Protein AF-A0A6L7MT28-F1 (afdb_monomer)

Radius of gyration: 22.74 Å; Cα contacts (8 Å, |Δi|>4): 250; chains: 1; bounding box: 74×42×62 Å

pLDDT: mean 79.33, std 17.46, range [33.94, 96.56]

Mean predicted aligned error: 15.69 Å

Secondary structure (DSSP, 8-state):
---TT------PPPPP-----S------S--EEEEEEEEE-SSEEEEEETTEEEEEE--HHHHTTS--TTSEEEEEEEEEE-SS-EEEEEESSHHHHHHHHHHHTSTT--HHHHHHHHHH--HHHHHHHHHTT-HHHHTTSTT--HHHHHHHHHHHTTT------SSS---HHHHHHHHHHHTT--HHHHHHHHHHH--TT--HHHHHHHHHHHHH--

Nearest PDB structures (foldseek):
  1hjp-assembly1_A  TM=7.006E-01  e=9.470E-16  Escherichia coli
  7pbu-assembly1_A  TM=9.801E-01  e=1.267E-12  Salmonella enterica subsp. enterica serovar Typhimurium
  1d8l-assembly1_A  TM=9.744E-01  e=2.234E-12  Escherichia coli
  1c7y-assembly1_A  TM=6.990E-01  e=6.886E-15  Escherichia coli
  1cuk-assembly1_A  TM=6.866E-01  e=5.187E-15  Escherichia coli

Solvent-accessible surface area (backbone atoms only — not comparable to full-atom values): 13066 Å² total; per-residue (Å²): 137,83,82,93,81,87,83,76,87,76,82,73,81,76,80,77,84,71,84,78,70,93,63,86,83,74,86,52,93,48,56,59,51,68,30,30,28,70,44,77,58,75,47,35,37,30,36,32,45,92,93,45,70,46,71,28,38,33,33,56,62,51,54,79,72,65,68,56,75,71,38,79,37,65,31,25,32,51,63,47,82,54,100,89,48,81,48,40,36,41,24,84,40,65,60,52,41,53,49,41,57,56,43,52,72,40,92,91,40,49,72,71,51,37,38,52,46,58,49,74,31,54,62,67,57,46,50,52,39,30,72,76,53,44,34,67,70,51,30,69,40,89,91,32,46,65,71,53,20,51,47,49,26,64,68,41,50,88,63,69,75,66,77,77,74,78,80,61,80,66,58,72,62,56,65,50,30,54,54,38,37,76,75,70,44,54,72,70,56,34,50,50,34,44,68,76,56,68,58,95,89,64,55,71,68,57,50,52,51,48,23,50,52,53,68,71,71,113

Foldseek 3Di:
DDDDDPDDPPPDDDDDPDDDPDDDDPPAPDFKDKAFWADADQQWTWGDDPPDIDIAGEQSQCSVVQDDGGDIGMWGWGWDDDPVDIHIYTDRDPLLVVQLVLQCVQPPDDSVQSSLCVNQDPSVRLLVCLQVLVLVSSCVRPPQDSVNSNSSSVSCPVVPPPPVPDDPPPPLLVVLLVVVVVVPDDSVLSSVLLVVQDDPPDDSVVSNVSSVCVVVVD

Structure (mmCIF, N/CA/C/O backbone):
data_AF-A0A6L7MT28-F1
#
_entry.id   AF-A0A6L7MT28-F1
#
loop_
_atom_site.group_PDB
_atom_site.id
_atom_site.type_symbol
_atom_site.label_atom_id
_atom_site.label_alt_id
_atom_site.label_comp_id
_atom_site.label_asym_id
_atom_site.label_entity_id
_atom_site.label_seq_id
_atom_site.pdbx_PDB_ins_code
_atom_site.Cartn_x
_atom_site.Cartn_y
_atom_site.Cartn_z
_atom_site.occupancy
_atom_site.B_iso_or_equiv
_atom_site.auth_seq_id
_atom_site.auth_comp_id
_atom_site.auth_asym_id
_atom_site.auth_atom_id
_atom_site.pdbx_PDB_model_num
ATOM 1 N N . MET A 1 1 ? 52.654 -22.624 -11.173 1.00 49.84 1 MET A N 1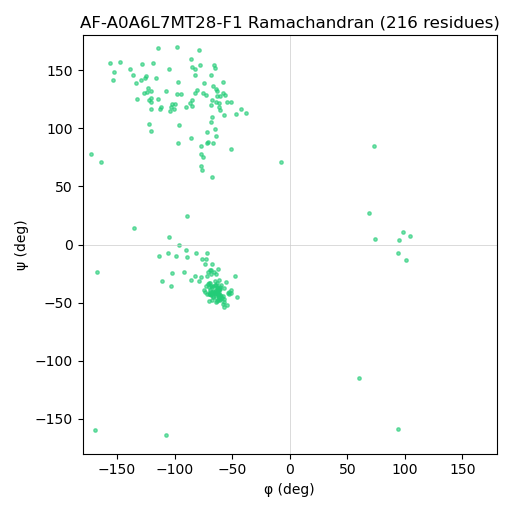
ATOM 2 C CA . MET A 1 1 ? 52.160 -21.230 -11.132 1.00 49.84 1 MET A CA 1
ATOM 3 C C . MET A 1 1 ? 50.646 -21.257 -11.307 1.00 49.84 1 MET A C 1
ATOM 5 O O . MET A 1 1 ? 50.212 -21.670 -12.375 1.00 49.84 1 MET A O 1
ATOM 9 N N . PRO A 1 2 ? 49.851 -20.946 -10.269 1.00 57.38 2 PRO A N 1
ATOM 10 C CA . PRO A 1 2 ? 48.393 -20.842 -10.367 1.00 57.38 2 PRO A CA 1
ATOM 11 C C . PRO A 1 2 ? 47.958 -19.433 -10.839 1.00 57.38 2 PRO A C 1
ATOM 13 O O . PRO A 1 2 ? 48.759 -18.500 -10.753 1.00 57.38 2 PRO A O 1
ATOM 16 N N . PRO A 1 3 ? 46.730 -19.264 -11.369 1.00 55.25 3 PRO A N 1
ATOM 17 C CA . PRO A 1 3 ? 46.272 -18.010 -11.974 1.00 55.25 3 PRO A CA 1
ATOM 18 C C . PRO A 1 3 ? 45.855 -16.931 -10.941 1.00 55.25 3 PRO A C 1
ATOM 20 O O . PRO A 1 3 ? 45.444 -17.270 -9.831 1.00 55.25 3 PRO A O 1
ATOM 23 N N . PRO A 1 4 ? 45.917 -15.629 -11.303 1.00 55.09 4 PRO A N 1
ATOM 24 C CA . PRO A 1 4 ? 46.015 -14.499 -10.363 1.00 55.09 4 PRO A CA 1
ATOM 25 C C . PRO A 1 4 ? 44.685 -13.902 -9.850 1.00 55.09 4 PRO A C 1
ATOM 27 O O . PRO A 1 4 ? 44.658 -12.742 -9.456 1.00 55.09 4 PRO A O 1
ATOM 30 N N . TRP A 1 5 ? 43.570 -14.638 -9.835 1.00 65.19 5 TRP A N 1
ATOM 31 C CA . TRP A 1 5 ? 42.254 -14.057 -9.490 1.00 65.19 5 TRP A CA 1
ATOM 32 C C . TRP A 1 5 ? 41.719 -14.404 -8.088 1.00 65.19 5 TRP A C 1
ATOM 34 O O . TRP A 1 5 ? 40.604 -14.022 -7.744 1.00 65.19 5 TRP A O 1
ATOM 44 N N . GLN A 1 6 ? 42.497 -15.081 -7.240 1.00 54.00 6 GLN A N 1
ATOM 45 C CA . GLN A 1 6 ? 42.107 -15.357 -5.852 1.00 54.00 6 GLN A CA 1
ATOM 46 C C . GLN A 1 6 ? 42.725 -14.338 -4.895 1.00 54.00 6 GLN A C 1
ATOM 48 O O . GLN A 1 6 ? 43.805 -14.587 -4.371 1.00 54.00 6 GLN A O 1
ATOM 53 N N . SER A 1 7 ? 42.060 -13.201 -4.669 1.00 51.91 7 SER A N 1
ATOM 54 C CA . SER A 1 7 ? 42.224 -12.362 -3.463 1.00 51.91 7 SER A CA 1
ATOM 55 C C . SER A 1 7 ? 41.186 -11.237 -3.448 1.00 51.91 7 SER A C 1
ATOM 57 O O . SER A 1 7 ? 41.492 -10.099 -3.782 1.00 51.91 7 SER A O 1
ATOM 59 N N . ALA A 1 8 ? 39.947 -11.558 -3.073 1.00 45.97 8 ALA A N 1
ATOM 60 C CA . ALA A 1 8 ? 38.976 -10.580 -2.579 1.00 45.97 8 ALA A CA 1
ATOM 61 C C . ALA A 1 8 ? 37.833 -11.324 -1.876 1.00 45.97 8 ALA A C 1
ATOM 63 O O . ALA A 1 8 ? 36.718 -11.427 -2.385 1.00 45.97 8 ALA A O 1
ATOM 64 N N . THR A 1 9 ? 38.110 -11.893 -0.705 1.00 44.03 9 THR A N 1
ATOM 65 C CA . THR A 1 9 ? 37.054 -12.357 0.198 1.00 44.03 9 THR A CA 1
ATOM 66 C C . THR A 1 9 ? 36.394 -11.112 0.792 1.00 44.03 9 THR A C 1
ATOM 68 O O . THR A 1 9 ? 36.820 -10.590 1.817 1.00 44.03 9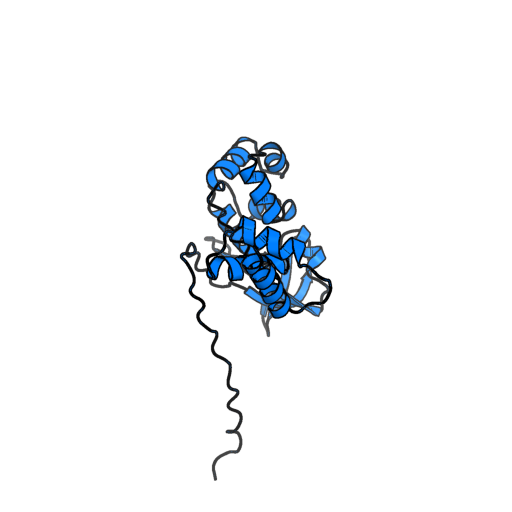 THR A O 1
ATOM 71 N N . SER A 1 10 ? 35.395 -10.569 0.093 1.00 45.91 10 SER A N 1
ATOM 72 C CA . SER A 1 10 ? 34.494 -9.568 0.658 1.00 45.91 10 SER A CA 1
ATOM 73 C C . SER A 1 10 ? 33.654 -10.265 1.726 1.00 45.91 10 SER A C 1
ATOM 75 O O . SER A 1 10 ? 32.791 -11.090 1.424 1.00 45.91 10 SER A O 1
ATOM 77 N N . THR A 1 11 ? 33.971 -9.993 2.989 1.00 45.78 11 THR A N 1
ATOM 78 C CA . THR A 1 11 ? 33.162 -10.385 4.143 1.00 45.78 11 THR A CA 1
ATOM 79 C C . THR A 1 11 ? 31.826 -9.655 4.052 1.00 45.78 11 THR A C 1
ATOM 81 O O . THR A 1 11 ? 31.697 -8.517 4.492 1.00 45.78 11 THR A O 1
ATOM 84 N N . ILE A 1 12 ? 30.831 -10.301 3.448 1.00 55.34 12 ILE A N 1
ATOM 85 C CA . ILE A 1 12 ? 29.439 -9.862 3.521 1.00 55.34 12 ILE A CA 1
ATOM 86 C C . ILE A 1 12 ? 28.990 -10.078 4.977 1.00 55.34 12 ILE A C 1
ATOM 88 O O . ILE A 1 12 ? 29.039 -11.221 5.449 1.00 55.34 12 ILE A O 1
ATOM 92 N N . PRO A 1 13 ? 28.575 -9.035 5.718 1.00 45.69 13 PRO A N 1
ATOM 93 C CA . PRO A 1 13 ? 28.031 -9.223 7.054 1.00 45.69 13 PRO A CA 1
ATOM 94 C C . PRO A 1 13 ? 26.744 -10.051 6.962 1.00 45.69 13 PRO A C 1
ATOM 96 O O . PRO A 1 13 ? 25.841 -9.751 6.180 1.00 45.69 13 PRO A O 1
ATOM 99 N N . ARG A 1 14 ? 26.675 -11.132 7.747 1.00 45.38 14 ARG A N 1
ATOM 100 C CA . ARG A 1 14 ? 25.457 -11.936 7.886 1.00 45.38 14 ARG A CA 1
ATOM 101 C C . ARG A 1 14 ? 24.358 -11.063 8.504 1.00 45.38 14 ARG A C 1
ATOM 103 O O . ARG A 1 14 ? 24.628 -10.446 9.534 1.00 45.38 14 ARG A O 1
ATOM 110 N N . PRO A 1 15 ? 23.135 -11.038 7.948 1.00 39.94 15 PRO A N 1
ATOM 111 C CA . PRO A 1 15 ? 22.020 -10.394 8.622 1.00 39.94 15 PRO A CA 1
ATOM 112 C C . PRO A 1 15 ? 21.782 -11.091 9.965 1.00 39.94 15 PRO A C 1
ATOM 114 O O . PRO A 1 15 ? 21.691 -12.320 10.041 1.00 39.94 15 PRO A O 1
ATOM 117 N N . THR A 1 16 ? 21.729 -10.298 11.031 1.00 43.56 16 THR A N 1
ATOM 118 C CA . THR A 1 16 ? 21.325 -10.745 12.359 1.00 43.56 16 THR A CA 1
ATOM 119 C C . THR A 1 16 ? 19.866 -11.179 12.275 1.00 43.56 16 THR A C 1
ATOM 121 O O . THR A 1 16 ? 18.989 -10.434 11.842 1.00 43.56 16 THR A O 1
ATOM 124 N N . THR A 1 17 ? 19.591 -12.430 12.635 1.00 40.53 17 THR A N 1
ATOM 125 C CA . THR A 1 17 ? 18.224 -12.939 12.735 1.00 40.53 17 THR A CA 1
ATOM 126 C C . THR A 1 17 ? 17.564 -12.286 13.943 1.00 40.53 17 THR A C 1
ATOM 128 O O . THR A 1 17 ? 17.644 -12.808 15.056 1.00 40.53 17 THR A O 1
ATOM 131 N N . SER A 1 18 ? 16.953 -11.121 13.726 1.00 40.84 18 SER A N 1
ATOM 132 C CA . SER A 1 18 ? 16.012 -10.546 14.679 1.00 40.84 18 SER A CA 1
ATOM 133 C C . SER A 1 18 ? 14.806 -11.475 14.789 1.00 40.84 18 SER A C 1
ATOM 135 O O . SER A 1 18 ? 14.298 -12.019 13.803 1.00 40.84 18 SER A O 1
ATOM 137 N N . LYS A 1 19 ? 14.417 -11.721 16.033 1.00 37.94 19 LYS A N 1
ATOM 138 C CA . LYS A 1 19 ? 13.396 -12.665 16.463 1.00 37.94 19 LYS A CA 1
ATOM 139 C C . LYS A 1 19 ? 12.048 -12.183 15.921 1.00 37.94 19 LYS A C 1
ATOM 141 O O . LYS A 1 19 ? 11.443 -11.269 16.468 1.00 37.94 19 LYS A O 1
ATOM 146 N N . CYS A 1 20 ? 11.595 -12.770 14.816 1.00 35.78 20 CYS A N 1
ATOM 147 C CA . CYS A 1 20 ? 10.303 -12.443 14.224 1.00 35.78 20 CYS A CA 1
ATOM 148 C C . CYS A 1 20 ? 9.198 -13.023 15.121 1.00 35.78 20 CYS A C 1
ATOM 150 O O . CYS A 1 20 ? 8.900 -14.217 15.070 1.00 35.78 20 CYS A O 1
ATOM 152 N N . GLY A 1 21 ? 8.652 -12.181 16.001 1.00 37.66 21 GLY A N 1
ATOM 153 C CA . GLY A 1 21 ? 7.427 -12.463 16.738 1.00 37.66 21 GLY A CA 1
ATOM 154 C C . GLY A 1 21 ? 6.289 -12.740 15.760 1.00 37.66 21 GLY A C 1
ATOM 155 O O . GLY A 1 21 ? 6.123 -12.015 14.787 1.00 37.66 21 GLY A O 1
ATOM 156 N N . ASN A 1 22 ? 5.594 -13.847 16.011 1.00 40.28 22 ASN A N 1
ATOM 157 C CA . ASN A 1 22 ? 4.370 -14.382 15.412 1.00 40.28 22 ASN A CA 1
ATOM 158 C C . ASN A 1 22 ? 3.619 -13.473 14.398 1.00 40.28 22 ASN A C 1
ATOM 160 O O . ASN A 1 22 ? 2.526 -12.991 14.679 1.00 40.28 22 ASN A O 1
ATOM 164 N N . ARG A 1 23 ? 4.174 -13.259 13.197 1.00 44.84 23 ARG A N 1
ATOM 165 C CA . ARG A 1 23 ? 3.497 -12.543 12.103 1.00 44.84 23 ARG A CA 1
ATOM 166 C C . ARG A 1 23 ? 2.808 -13.542 11.185 1.00 44.84 23 ARG A C 1
ATOM 168 O O . ARG A 1 23 ? 3.421 -14.508 10.735 1.00 44.84 23 ARG A O 1
ATOM 175 N N . SER A 1 24 ? 1.531 -13.279 10.916 1.00 41.22 24 SER A N 1
ATOM 176 C CA . SER A 1 24 ? 0.717 -13.941 9.896 1.00 41.22 24 SER A CA 1
ATOM 177 C C . SER A 1 24 ? 1.545 -14.222 8.635 1.00 41.22 24 SER A C 1
ATOM 179 O O . SER A 1 24 ? 2.007 -13.308 7.953 1.00 41.22 24 SER A O 1
ATOM 181 N N . MET A 1 25 ? 1.768 -15.507 8.370 1.00 43.91 25 MET A N 1
ATOM 182 C CA . MET A 1 25 ? 2.667 -16.031 7.349 1.00 43.91 25 MET A CA 1
ATOM 183 C C . MET A 1 25 ? 2.052 -15.879 5.951 1.00 43.91 25 MET A C 1
ATOM 185 O O . MET A 1 25 ? 1.602 -16.853 5.353 1.00 43.91 25 MET A O 1
ATOM 189 N N . VAL A 1 26 ? 2.044 -14.664 5.399 1.00 47.88 26 VAL A N 1
ATOM 190 C CA . VAL A 1 26 ? 1.896 -14.484 3.948 1.00 47.88 26 VAL A CA 1
ATOM 191 C C . VAL A 1 26 ? 3.296 -14.596 3.349 1.00 47.88 26 VAL A C 1
ATOM 193 O O . VAL A 1 26 ? 4.059 -13.631 3.309 1.00 47.88 26 VAL A O 1
ATOM 196 N N . SER A 1 27 ? 3.675 -15.812 2.948 1.00 54.16 27 SER A N 1
ATOM 197 C CA . SER A 1 27 ? 4.927 -16.073 2.229 1.00 54.16 27 SER A CA 1
ATOM 198 C C . SER A 1 27 ? 4.853 -15.413 0.850 1.00 54.16 27 SER A C 1
ATOM 200 O O . SER A 1 27 ? 4.400 -16.006 -0.126 1.00 54.16 27 SER A O 1
ATOM 202 N N . THR A 1 28 ? 5.240 -14.141 0.777 1.00 63.41 28 THR A N 1
ATOM 203 C CA . THR A 1 28 ? 5.288 -13.409 -0.490 1.00 63.41 28 THR A CA 1
ATOM 204 C C . THR A 1 28 ? 6.630 -13.690 -1.162 1.00 63.41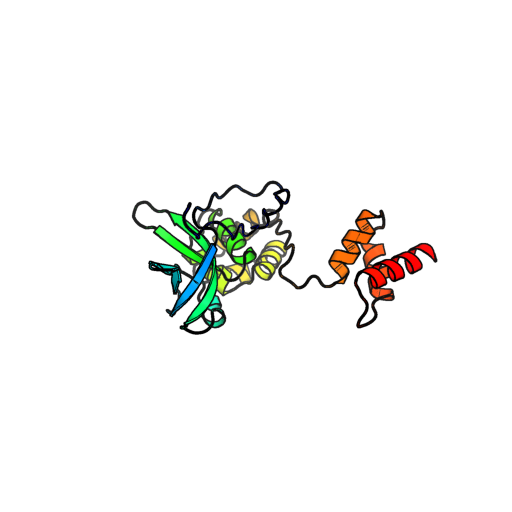 28 THR A C 1
ATOM 206 O O . THR A 1 28 ? 7.678 -13.375 -0.603 1.00 63.41 28 THR A O 1
ATOM 209 N N . LEU A 1 29 ? 6.603 -14.279 -2.364 1.00 83.38 29 LEU A N 1
ATOM 210 C CA . LEU A 1 29 ? 7.801 -14.645 -3.141 1.00 83.38 29 LEU A CA 1
ATOM 211 C C . LEU A 1 29 ? 8.689 -13.429 -3.474 1.00 83.38 29 LEU A C 1
ATOM 213 O O . LEU A 1 29 ? 9.911 -13.543 -3.514 1.00 83.38 29 LEU A O 1
ATOM 217 N N . ILE A 1 30 ? 8.073 -12.267 -3.712 1.00 90.25 30 ILE A N 1
ATOM 218 C CA . ILE A 1 30 ? 8.751 -11.004 -4.027 1.00 90.25 30 ILE A CA 1
ATOM 219 C C . ILE A 1 30 ? 8.359 -9.983 -2.959 1.00 90.25 30 ILE A C 1
ATOM 221 O O . ILE A 1 30 ? 7.284 -9.392 -3.038 1.00 90.25 30 ILE A O 1
ATOM 225 N N . SER A 1 31 ? 9.209 -9.798 -1.949 1.00 89.50 31 SER A N 1
ATOM 226 C CA . SER A 1 31 ? 8.937 -8.905 -0.811 1.00 89.50 31 SER A CA 1
ATOM 227 C C . SER A 1 31 ? 9.326 -7.448 -1.060 1.00 89.50 31 SER A C 1
ATOM 229 O O . SER A 1 31 ? 8.712 -6.538 -0.509 1.00 89.50 31 SER A O 1
ATOM 231 N N . SER A 1 32 ? 10.351 -7.207 -1.878 1.00 92.81 32 SER A N 1
ATOM 232 C CA . SER A 1 32 ? 10.754 -5.863 -2.285 1.00 92.81 32 SER A CA 1
ATOM 233 C C . SER A 1 32 ? 11.516 -5.890 -3.604 1.00 92.81 32 SER A C 1
ATOM 235 O O . SER A 1 32 ? 12.130 -6.898 -3.964 1.00 92.81 32 SER A O 1
ATOM 237 N N . ILE A 1 33 ? 11.494 -4.761 -4.306 1.00 94.12 33 ILE A N 1
ATOM 238 C CA . ILE A 1 33 ? 12.242 -4.530 -5.538 1.00 94.12 33 ILE A CA 1
ATOM 239 C C . ILE A 1 33 ? 13.068 -3.258 -5.376 1.00 94.12 33 ILE A C 1
ATOM 241 O O . ILE A 1 33 ? 12.537 -2.215 -5.005 1.00 94.12 33 ILE A O 1
ATOM 245 N N . SER A 1 34 ? 14.355 -3.347 -5.708 1.00 94.88 34 SER A N 1
ATOM 246 C CA . SER A 1 34 ? 15.272 -2.208 -5.793 1.00 94.88 34 SER A CA 1
ATOM 247 C C . SER A 1 34 ? 15.860 -2.148 -7.197 1.00 94.88 34 SER A C 1
ATOM 249 O O . SER A 1 34 ? 16.445 -3.128 -7.662 1.00 94.88 34 SER A O 1
ATOM 251 N N . GLY A 1 35 ? 15.719 -1.016 -7.876 1.00 94.38 35 GLY A N 1
ATOM 252 C CA . GLY A 1 35 ? 16.156 -0.865 -9.260 1.00 94.38 35 GLY A CA 1
ATOM 253 C C . GLY A 1 35 ? 16.126 0.580 -9.733 1.00 94.38 35 GLY A C 1
ATOM 254 O O . GLY A 1 35 ? 16.146 1.502 -8.926 1.00 94.38 35 GLY A O 1
ATOM 255 N N . THR A 1 36 ? 16.089 0.784 -11.046 1.00 95.75 36 THR A N 1
ATOM 256 C CA . THR A 1 36 ? 16.006 2.115 -11.663 1.00 95.75 36 THR A CA 1
ATOM 257 C C . THR A 1 36 ? 14.623 2.335 -12.254 1.00 95.75 36 THR A C 1
ATOM 259 O O . THR A 1 36 ? 14.133 1.491 -13.009 1.00 95.75 36 THR A O 1
ATOM 262 N N . LEU A 1 37 ? 14.012 3.482 -11.970 1.00 95.56 37 LEU A N 1
ATOM 263 C CA . LEU A 1 37 ? 12.719 3.849 -12.535 1.00 95.56 37 LEU A CA 1
ATOM 264 C C . LEU A 1 37 ? 12.843 4.092 -14.048 1.00 95.56 37 LEU A C 1
ATOM 266 O O . LEU A 1 37 ? 13.655 4.904 -14.489 1.00 95.56 37 LEU A O 1
ATOM 270 N N . ARG A 1 38 ? 12.056 3.385 -14.862 1.00 95.62 38 ARG A N 1
ATOM 271 C CA . ARG A 1 38 ? 12.066 3.487 -16.335 1.00 95.62 38 ARG A CA 1
ATOM 272 C C . ARG A 1 38 ? 10.817 4.127 -16.913 1.00 95.62 38 ARG A C 1
ATOM 274 O O . ARG A 1 38 ? 10.909 4.779 -17.948 1.00 95.62 38 ARG A O 1
ATOM 281 N N . GLY A 1 39 ? 9.679 3.951 -16.257 1.00 93.12 39 GLY A N 1
ATOM 282 C CA . GLY A 1 39 ? 8.401 4.477 -16.714 1.00 93.12 39 GLY A CA 1
ATOM 283 C C . GLY A 1 39 ? 7.466 4.726 -15.545 1.00 93.12 39 GLY A C 1
ATOM 284 O O . GLY A 1 39 ? 7.532 4.030 -14.533 1.00 93.12 39 GLY A O 1
ATOM 285 N N . VAL A 1 40 ? 6.612 5.731 -15.696 1.00 93.88 40 VAL A N 1
ATOM 286 C CA . VAL A 1 40 ? 5.602 6.115 -14.711 1.00 93.88 40 VAL A CA 1
ATOM 287 C C . VAL A 1 40 ? 4.280 6.291 -15.448 1.00 93.88 40 VAL A C 1
ATOM 289 O O . VAL A 1 40 ? 4.215 7.027 -16.434 1.00 93.88 40 VAL A O 1
ATOM 292 N N . GLY A 1 41 ? 3.255 5.580 -14.992 1.00 91.38 41 GLY A N 1
ATOM 293 C CA . GLY A 1 41 ? 1.868 5.719 -15.419 1.00 91.38 41 GLY A CA 1
ATOM 294 C C . GLY A 1 41 ? 1.006 6.384 -14.347 1.00 91.38 41 GLY A C 1
ATOM 295 O O . GLY A 1 41 ? 1.521 6.993 -13.416 1.00 91.38 41 GLY A O 1
ATOM 296 N N . ALA A 1 42 ? -0.317 6.265 -14.483 1.00 89.00 42 ALA A N 1
ATOM 297 C CA . ALA A 1 42 ? -1.266 6.821 -13.514 1.00 89.00 42 ALA A CA 1
ATOM 298 C C . ALA A 1 42 ? -1.336 6.003 -12.212 1.00 89.00 42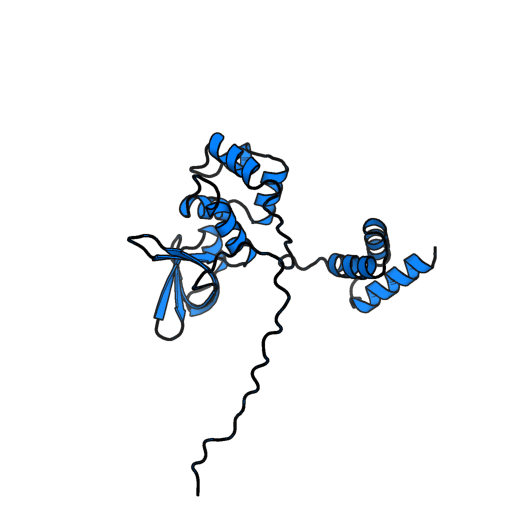 ALA A C 1
ATOM 300 O O . ALA A 1 42 ? -1.424 6.580 -11.136 1.00 89.00 42 ALA A O 1
ATOM 301 N N . ASP A 1 43 ? -1.272 4.677 -12.333 1.00 89.69 43 ASP A N 1
ATOM 302 C CA . ASP A 1 43 ? -1.443 3.685 -11.262 1.00 89.69 43 ASP A CA 1
ATOM 303 C C . ASP A 1 43 ? -0.366 2.580 -11.321 1.00 89.69 43 ASP A C 1
ATOM 305 O O . ASP A 1 43 ? -0.488 1.511 -10.714 1.00 89.69 43 ASP A O 1
ATOM 309 N N . TRP A 1 44 ? 0.703 2.803 -12.092 1.00 93.56 44 TRP A N 1
ATOM 310 C CA . TRP A 1 44 ? 1.792 1.845 -12.269 1.00 93.56 44 TRP A CA 1
ATOM 311 C C . TRP A 1 44 ? 3.144 2.518 -12.477 1.00 93.56 44 TRP A C 1
ATOM 313 O O . TRP A 1 44 ? 3.239 3.651 -12.949 1.00 93.56 44 TRP A O 1
ATOM 323 N N . VAL A 1 45 ? 4.205 1.773 -12.178 1.00 95.44 45 VAL A N 1
ATOM 324 C CA . VAL A 1 45 ? 5.594 2.145 -12.455 1.00 95.44 45 VAL A CA 1
ATOM 325 C C . VAL A 1 45 ? 6.364 0.961 -13.030 1.00 95.44 45 VAL A C 1
ATOM 327 O O . VAL A 1 45 ? 6.125 -0.190 -12.665 1.00 95.44 45 VAL A O 1
ATOM 330 N N . ASP A 1 46 ? 7.295 1.248 -13.934 1.00 96.50 46 ASP A N 1
ATOM 331 C CA . ASP A 1 46 ? 8.188 0.259 -14.532 1.00 96.50 46 ASP A CA 1
ATOM 332 C C . ASP A 1 46 ? 9.577 0.390 -13.888 1.00 96.50 46 ASP A C 1
ATOM 334 O O . ASP A 1 46 ? 10.249 1.414 -14.042 1.00 96.50 46 ASP A O 1
ATOM 338 N N . VAL A 1 47 ? 10.017 -0.645 -13.166 1.00 96.38 47 VAL A N 1
ATOM 339 C CA . VAL A 1 47 ? 11.303 -0.669 -12.448 1.00 96.38 47 VAL A CA 1
ATOM 340 C C . VAL A 1 47 ? 12.246 -1.672 -13.100 1.00 96.38 47 VAL A C 1
ATOM 342 O O . VAL A 1 47 ? 11.964 -2.870 -13.148 1.00 96.38 47 VAL A O 1
ATOM 345 N N . ALA A 1 48 ? 13.383 -1.185 -13.596 1.00 96.56 48 ALA A N 1
ATOM 346 C CA . ALA A 1 48 ? 14.429 -2.022 -14.168 1.00 96.56 48 ALA A CA 1
ATOM 347 C C . ALA A 1 48 ? 15.365 -2.555 -13.082 1.00 96.56 48 ALA A C 1
ATOM 349 O O . ALA A 1 48 ? 15.994 -1.785 -12.355 1.00 96.56 48 ALA A O 1
ATOM 350 N N . VAL A 1 49 ? 15.508 -3.876 -13.032 1.00 95.19 49 VAL A N 1
ATOM 351 C CA . VAL A 1 49 ? 16.437 -4.594 -12.159 1.00 95.19 49 VAL A CA 1
ATOM 352 C C . VAL A 1 49 ? 17.350 -5.431 -13.048 1.00 95.19 49 VAL A C 1
ATOM 354 O O . VAL A 1 49 ? 16.949 -6.455 -13.604 1.00 95.19 49 VAL A O 1
ATOM 357 N N . GLY A 1 50 ? 18.586 -4.966 -13.235 1.00 90.25 50 GLY A N 1
ATOM 358 C CA . GLY A 1 50 ? 19.514 -5.578 -14.185 1.00 90.25 50 GLY A CA 1
ATOM 359 C C . GLY A 1 50 ? 18.963 -5.541 -15.617 1.00 90.25 50 GLY A C 1
ATOM 360 O O . GLY A 1 50 ? 18.800 -4.464 -16.186 1.00 90.25 50 GLY A O 1
ATOM 361 N N . GLY A 1 51 ? 18.690 -6.716 -16.196 1.00 91.94 51 GLY A N 1
ATOM 362 C CA . GLY A 1 51 ? 18.175 -6.872 -17.564 1.00 91.94 51 GLY A CA 1
ATOM 363 C C . GLY A 1 51 ? 16.653 -7.030 -17.687 1.00 91.94 51 GLY A C 1
ATOM 364 O O . GLY A 1 51 ? 16.158 -7.182 -18.800 1.00 91.94 51 GLY A O 1
ATOM 365 N N . VAL A 1 52 ? 15.910 -7.020 -16.575 1.00 95.69 52 VAL A N 1
ATOM 366 C CA . VAL A 1 52 ? 14.450 -7.226 -16.553 1.00 95.69 52 VAL A CA 1
ATOM 367 C C . VAL A 1 52 ? 13.760 -5.964 -16.048 1.00 95.69 52 VAL A C 1
ATOM 369 O O . VAL A 1 52 ? 14.274 -5.285 -15.162 1.00 95.69 52 VAL A O 1
ATOM 372 N N . THR A 1 53 ? 12.593 -5.642 -16.605 1.00 96.00 53 THR A N 1
ATOM 373 C CA . THR A 1 53 ? 11.743 -4.544 -16.127 1.00 96.00 53 THR A CA 1
ATOM 374 C C . THR A 1 53 ? 10.442 -5.113 -15.586 1.00 96.00 53 THR A C 1
ATOM 376 O O . THR A 1 53 ? 9.749 -5.848 -16.287 1.00 96.00 53 THR A O 1
ATOM 379 N N . PHE A 1 54 ? 10.127 -4.778 -14.338 1.00 95.69 54 PHE A N 1
ATOM 380 C CA . PHE A 1 54 ? 8.888 -5.166 -13.678 1.00 95.69 54 PHE A CA 1
ATOM 381 C C . PHE A 1 54 ? 7.892 -4.022 -13.757 1.00 95.69 54 PHE A C 1
ATOM 383 O O . PHE A 1 54 ? 8.220 -2.902 -13.367 1.00 95.69 54 PHE A O 1
ATOM 390 N N . ARG A 1 55 ? 6.673 -4.322 -14.208 1.00 95.88 55 ARG A N 1
ATOM 391 C CA . ARG A 1 55 ? 5.537 -3.417 -14.056 1.00 95.88 55 ARG A CA 1
ATOM 392 C C . ARG A 1 55 ? 4.890 -3.655 -12.702 1.00 95.88 55 ARG A C 1
ATOM 394 O O . ARG A 1 55 ? 4.461 -4.771 -12.414 1.00 95.88 55 ARG A O 1
ATOM 401 N N . ILE A 1 56 ? 4.835 -2.609 -11.892 1.00 95.38 56 ILE A N 1
ATOM 402 C CA . ILE A 1 56 ? 4.350 -2.651 -10.516 1.00 95.38 56 ILE A CA 1
ATOM 403 C C . ILE A 1 56 ? 3.170 -1.694 -10.405 1.00 95.38 56 ILE A C 1
ATOM 405 O O . ILE A 1 56 ? 3.311 -0.512 -10.710 1.00 95.38 56 ILE A O 1
ATOM 409 N N . SER A 1 57 ? 2.014 -2.195 -9.979 1.00 94.44 57 SER A N 1
ATOM 410 C CA . SER A 1 57 ? 0.854 -1.361 -9.664 1.00 94.44 57 SER A CA 1
ATOM 411 C C . SER A 1 57 ? 1.070 -0.669 -8.324 1.00 94.44 57 SER A C 1
ATOM 413 O O . SER A 1 57 ? 1.408 -1.323 -7.340 1.00 94.44 57 SER A O 1
ATOM 415 N N . VAL A 1 58 ? 0.864 0.639 -8.264 1.00 91.81 58 VAL A N 1
ATOM 416 C CA . VAL A 1 58 ? 1.084 1.453 -7.060 1.00 91.81 58 VAL A CA 1
ATOM 417 C C . VAL A 1 58 ? -0.165 2.285 -6.764 1.00 91.81 58 VAL A C 1
ATOM 419 O O . VAL A 1 58 ? -0.933 2.556 -7.687 1.00 91.81 58 VAL A O 1
ATOM 422 N N . PRO A 1 59 ? -0.407 2.696 -5.507 1.00 87.31 59 PRO A N 1
ATOM 423 C CA . PRO A 1 59 ? -1.449 3.672 -5.216 1.00 87.31 59 PRO A CA 1
ATOM 424 C C . PRO A 1 59 ? -1.202 4.980 -5.981 1.00 87.31 59 PRO A C 1
ATOM 426 O O . PRO A 1 59 ? -0.066 5.455 -6.045 1.00 87.31 59 PRO A O 1
ATOM 429 N N . ASP A 1 60 ? -2.264 5.597 -6.500 1.00 82.38 60 ASP A N 1
ATOM 430 C CA . ASP A 1 60 ? -2.183 6.838 -7.289 1.00 82.38 60 ASP A CA 1
ATOM 431 C C . ASP A 1 60 ? -1.457 7.973 -6.536 1.00 82.38 60 ASP A C 1
ATOM 433 O O . ASP A 1 60 ? -0.765 8.800 -7.131 1.00 82.38 60 ASP A O 1
ATOM 437 N N . THR A 1 61 ? -1.569 8.013 -5.204 1.00 81.25 61 THR A N 1
ATOM 438 C CA . THR A 1 61 ? -0.869 8.993 -4.358 1.00 81.25 61 THR A CA 1
ATOM 439 C C . THR A 1 61 ? 0.636 8.768 -4.295 1.00 81.25 61 THR A C 1
ATOM 441 O O . THR A 1 61 ? 1.393 9.737 -4.219 1.00 81.25 61 THR A O 1
ATOM 444 N N . SER A 1 62 ? 1.082 7.513 -4.354 1.00 80.38 62 SER A N 1
ATOM 445 C CA . SER A 1 62 ? 2.496 7.147 -4.270 1.00 80.38 62 SER A CA 1
ATOM 446 C C . SER A 1 62 ? 3.258 7.536 -5.535 1.00 80.38 62 SER A C 1
ATOM 448 O O . SER A 1 62 ? 4.446 7.837 -5.447 1.00 80.38 62 SER A O 1
ATOM 450 N N . VAL A 1 63 ? 2.590 7.608 -6.695 1.00 80.31 63 VAL A N 1
ATOM 451 C CA . VAL A 1 63 ? 3.204 7.982 -7.985 1.00 80.31 63 VAL A CA 1
ATOM 452 C C . VAL A 1 63 ? 3.945 9.318 -7.908 1.00 80.31 63 VAL A C 1
ATOM 454 O O . VAL A 1 63 ? 5.068 9.431 -8.395 1.00 80.31 63 VAL A O 1
ATOM 457 N N . ASN A 1 64 ? 3.364 10.311 -7.231 1.00 76.19 64 ASN A N 1
ATOM 458 C CA . ASN A 1 64 ? 3.976 11.636 -7.087 1.00 76.19 64 ASN A CA 1
ATOM 459 C C . ASN A 1 64 ? 5.235 11.631 -6.203 1.00 76.19 64 ASN A C 1
ATOM 461 O O . ASN A 1 64 ? 6.071 12.525 -6.322 1.00 76.19 64 ASN A O 1
ATOM 465 N N . SER A 1 65 ? 5.376 10.631 -5.334 1.00 81.38 65 SER A N 1
ATOM 466 C CA . SER A 1 65 ? 6.464 10.515 -4.357 1.00 81.38 65 SER A CA 1
ATOM 467 C C . SER A 1 65 ? 7.590 9.578 -4.811 1.00 81.38 65 SER A C 1
ATOM 469 O O . SER A 1 65 ? 8.638 9.534 -4.175 1.00 81.38 65 SER A O 1
ATOM 471 N N . ILE A 1 66 ? 7.396 8.834 -5.905 1.00 81.25 66 ILE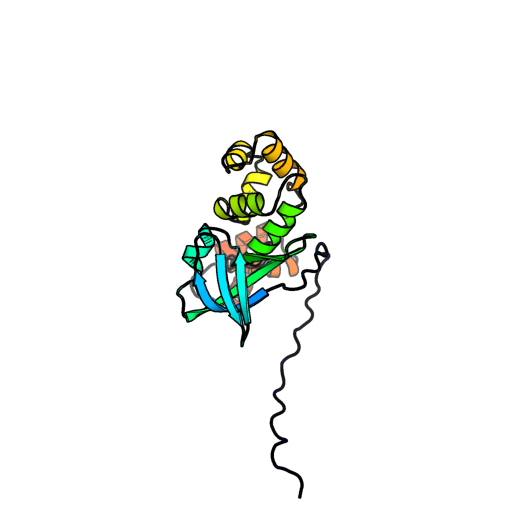 A N 1
ATOM 472 C CA . ILE A 1 66 ? 8.323 7.802 -6.401 1.00 81.25 66 ILE A CA 1
ATOM 473 C C . ILE A 1 66 ? 9.565 8.388 -7.118 1.00 81.25 66 ILE A C 1
ATOM 475 O O . ILE A 1 66 ? 10.555 7.685 -7.317 1.00 81.25 66 ILE A O 1
ATOM 479 N N . GLY A 1 67 ? 9.569 9.685 -7.443 1.00 83.12 67 GLY A N 1
ATOM 480 C CA . GLY A 1 67 ? 10.724 10.372 -8.037 1.00 83.12 67 GLY A CA 1
ATOM 481 C C . GLY A 1 67 ? 10.690 10.429 -9.567 1.00 83.12 67 GLY A C 1
ATOM 482 O O . GLY A 1 67 ? 9.622 10.357 -10.182 1.00 83.12 67 GLY A O 1
ATOM 483 N N . ARG A 1 68 ? 11.852 10.630 -10.204 1.00 88.44 68 ARG A N 1
ATOM 484 C CA . ARG A 1 68 ? 11.959 10.841 -11.663 1.00 88.44 68 ARG A CA 1
ATOM 485 C C . ARG A 1 68 ? 12.494 9.614 -12.395 1.00 88.44 68 ARG A C 1
ATOM 487 O O . ARG A 1 68 ? 13.295 8.840 -11.879 1.00 88.44 68 ARG A O 1
ATOM 494 N N . VAL A 1 69 ? 12.085 9.458 -13.654 1.00 92.62 69 VAL A N 1
ATOM 495 C CA . VAL A 1 69 ? 12.620 8.408 -14.534 1.00 92.62 69 VAL A CA 1
ATOM 496 C C . VAL A 1 69 ? 14.146 8.530 -14.624 1.00 92.62 69 VAL A C 1
ATOM 498 O O . VAL A 1 69 ? 14.674 9.600 -14.918 1.00 92.62 69 VAL A O 1
ATOM 501 N N . GLY A 1 70 ? 14.842 7.419 -14.392 1.00 91.69 70 GLY A N 1
ATOM 502 C CA . GLY A 1 70 ? 16.301 7.327 -14.332 1.00 91.69 70 GLY A CA 1
ATOM 503 C C . GLY A 1 70 ? 16.876 7.279 -12.914 1.00 91.69 70 GLY A C 1
ATOM 504 O O . GLY A 1 70 ? 18.042 6.920 -12.764 1.00 91.69 70 GLY A O 1
ATOM 505 N N . GLU A 1 71 ? 16.085 7.581 -11.883 1.00 92.00 71 GLU A N 1
ATOM 506 C CA . GLU A 1 71 ? 16.528 7.543 -10.485 1.00 92.00 71 GLU A CA 1
ATOM 507 C C . GLU A 1 71 ? 16.418 6.130 -9.880 1.00 92.00 71 GLU A C 1
ATOM 509 O O . GLU A 1 71 ? 15.607 5.309 -10.337 1.00 92.00 71 GLU A O 1
ATOM 514 N N . PRO A 1 72 ? 17.253 5.801 -8.873 1.00 91.38 72 PRO A N 1
ATOM 515 C CA . PRO A 1 72 ? 17.097 4.571 -8.114 1.00 91.38 72 PRO A CA 1
ATOM 516 C C . PRO A 1 72 ? 15.804 4.615 -7.293 1.00 91.38 72 PRO A C 1
ATOM 518 O O . PRO A 1 72 ? 15.508 5.606 -6.633 1.00 91.38 72 PRO A O 1
ATOM 521 N N . LEU A 1 73 ? 15.064 3.513 -7.299 1.00 92.38 73 LEU A N 1
ATOM 522 C CA . LEU A 1 73 ? 13.813 3.346 -6.576 1.00 92.38 73 LEU A CA 1
ATOM 523 C C . LEU A 1 73 ? 13.818 2.012 -5.838 1.00 92.38 73 LEU A C 1
ATOM 525 O O . LEU A 1 73 ? 14.219 0.982 -6.389 1.00 92.38 73 LEU A O 1
ATOM 529 N N . ARG A 1 74 ? 13.315 2.033 -4.606 1.00 92.88 74 ARG A N 1
ATOM 530 C CA . ARG A 1 74 ? 13.008 0.841 -3.825 1.00 92.88 74 ARG A CA 1
ATOM 531 C C . ARG A 1 74 ? 11.529 0.839 -3.470 1.00 92.88 74 ARG A C 1
ATOM 533 O O . ARG A 1 74 ? 11.019 1.847 -2.996 1.00 92.88 74 ARG A O 1
ATOM 540 N N . LEU A 1 75 ? 10.870 -0.293 -3.686 1.00 94.00 75 LEU A N 1
ATOM 541 C CA . LEU A 1 75 ? 9.480 -0.516 -3.309 1.00 94.00 75 LEU A CA 1
ATOM 542 C C . LEU A 1 75 ? 9.348 -1.809 -2.514 1.00 94.00 75 LEU A C 1
ATOM 544 O O . LEU A 1 75 ? 9.983 -2.820 -2.826 1.00 94.00 75 LEU A O 1
ATOM 548 N N . HIS A 1 76 ? 8.484 -1.769 -1.512 1.00 94.56 76 HIS A N 1
ATOM 549 C CA . HIS A 1 76 ? 7.961 -2.934 -0.815 1.00 94.56 76 HIS A CA 1
ATOM 550 C C . HIS A 1 76 ? 6.839 -3.528 -1.659 1.00 94.56 76 HIS A C 1
ATOM 552 O O . HIS A 1 76 ? 6.000 -2.785 -2.162 1.00 94.56 76 HIS A O 1
ATOM 558 N N . THR A 1 77 ? 6.823 -4.844 -1.866 1.00 94.44 77 THR A N 1
ATOM 559 C CA . THR A 1 77 ? 5.928 -5.456 -2.855 1.00 94.44 77 THR A CA 1
ATOM 560 C C . THR A 1 77 ? 5.058 -6.567 -2.285 1.00 94.44 77 THR A C 1
ATOM 562 O O . THR A 1 77 ? 5.501 -7.356 -1.456 1.00 94.44 77 THR A O 1
ATOM 565 N N . SER A 1 78 ? 3.817 -6.648 -2.768 1.00 93.19 78 SER A N 1
ATOM 566 C CA . SER A 1 78 ? 2.883 -7.748 -2.513 1.00 93.19 78 SER A CA 1
ATOM 567 C C . SER A 1 78 ? 2.489 -8.390 -3.844 1.00 93.19 78 SER A C 1
ATOM 569 O O . SER A 1 78 ? 1.929 -7.733 -4.726 1.00 93.19 78 SER A O 1
ATOM 571 N N . LEU A 1 79 ? 2.841 -9.667 -4.022 1.00 92.62 79 LEU A N 1
ATOM 572 C CA . LEU A 1 79 ? 2.540 -10.435 -5.232 1.00 92.62 79 LEU A CA 1
ATOM 573 C C . LEU A 1 79 ? 1.186 -11.127 -5.082 1.00 92.62 79 LEU A C 1
ATOM 575 O O . LEU A 1 79 ? 1.024 -12.005 -4.239 1.00 92.62 79 LEU A O 1
ATOM 579 N N . GLN A 1 80 ? 0.244 -10.781 -5.955 1.00 90.62 80 GLN A N 1
ATOM 580 C CA . GLN A 1 80 ? -1.053 -11.439 -6.040 1.00 90.62 80 GLN A CA 1
ATOM 581 C C . GLN A 1 80 ? -1.077 -12.406 -7.219 1.00 90.62 80 GLN A C 1
ATOM 583 O O . GLN A 1 80 ? -0.893 -12.011 -8.374 1.00 90.62 80 GLN A O 1
ATOM 588 N N . VAL A 1 81 ? -1.319 -13.678 -6.907 1.00 88.75 81 VAL A N 1
ATOM 589 C CA . VAL A 1 81 ? -1.396 -14.771 -7.877 1.00 88.75 81 VAL A CA 1
ATOM 590 C C . VAL A 1 81 ? -2.858 -15.131 -8.099 1.00 88.75 81 VAL A C 1
ATOM 592 O O . VAL A 1 81 ? -3.552 -15.539 -7.169 1.00 88.75 81 VAL A O 1
ATOM 595 N N . ARG A 1 82 ? -3.330 -14.971 -9.333 1.00 85.94 82 ARG A N 1
ATOM 596 C CA . ARG A 1 82 ? -4.632 -15.456 -9.802 1.00 85.94 82 ARG A CA 1
ATOM 597 C C . ARG A 1 82 ? -4.418 -16.537 -10.858 1.00 85.94 82 ARG A C 1
ATOM 599 O O . ARG A 1 82 ? -3.302 -16.738 -11.327 1.00 85.94 82 ARG A O 1
ATOM 606 N N . GLU A 1 83 ? -5.487 -17.233 -11.228 1.00 87.75 83 GLU A N 1
ATOM 607 C CA . GLU A 1 83 ? -5.427 -18.309 -12.230 1.00 87.75 83 GLU A CA 1
ATOM 608 C C . GLU A 1 83 ? -4.960 -17.816 -13.610 1.00 87.75 83 GLU A C 1
ATOM 610 O O . GLU A 1 83 ? -4.310 -18.558 -14.340 1.00 87.75 83 GLU A O 1
ATOM 615 N N . ASP A 1 84 ? -5.256 -16.564 -13.954 1.00 90.81 84 ASP A N 1
ATOM 616 C CA . ASP A 1 84 ? -5.010 -15.965 -15.268 1.00 90.81 84 ASP A CA 1
ATOM 617 C C . ASP A 1 84 ? -3.966 -14.836 -15.256 1.00 90.81 84 ASP A C 1
ATOM 619 O O . ASP A 1 84 ? -3.561 -14.348 -16.313 1.00 90.81 84 ASP A O 1
ATOM 623 N N . SER A 1 85 ? -3.546 -14.381 -14.074 1.00 89.12 85 SER A N 1
ATOM 624 C CA . SER A 1 85 ? -2.759 -13.159 -13.932 1.00 89.12 85 SER A CA 1
ATOM 625 C C . SER A 1 85 ? -1.874 -13.152 -12.686 1.00 89.12 85 SER A C 1
ATOM 627 O O . SER A 1 85 ? -2.251 -13.592 -11.601 1.00 89.12 85 SER A O 1
ATOM 629 N N . LEU A 1 86 ? -0.673 -12.598 -12.854 1.00 90.31 86 LEU A N 1
ATOM 630 C CA . LEU A 1 86 ? 0.266 -12.278 -11.784 1.00 90.31 86 LEU A CA 1
ATOM 631 C C . LEU A 1 86 ? 0.373 -10.758 -11.706 1.00 90.31 86 LEU A C 1
ATOM 633 O O . LEU A 1 86 ? 0.813 -10.128 -12.669 1.00 90.31 86 LEU A O 1
ATOM 637 N N . ILE A 1 87 ? -0.036 -10.169 -10.585 1.00 92.50 87 ILE A N 1
ATOM 638 C CA . ILE A 1 87 ? 0.002 -8.715 -10.398 1.00 92.50 87 ILE A CA 1
ATOM 639 C C . ILE A 1 87 ? 0.881 -8.401 -9.199 1.00 92.50 87 ILE A C 1
ATOM 641 O O . ILE A 1 87 ? 0.666 -8.924 -8.105 1.00 92.50 87 ILE A O 1
ATOM 645 N N . LEU A 1 88 ? 1.871 -7.539 -9.416 1.00 94.19 88 LEU A N 1
ATOM 646 C CA . LEU A 1 88 ? 2.742 -7.052 -8.361 1.00 94.19 88 LEU A CA 1
ATOM 647 C C . LEU A 1 88 ? 2.267 -5.672 -7.916 1.00 94.19 88 LEU A C 1
ATOM 649 O O . LEU A 1 88 ? 2.219 -4.743 -8.721 1.00 94.19 88 LEU A O 1
ATOM 653 N N . TYR A 1 89 ? 1.927 -5.555 -6.640 1.00 94.69 89 TYR A N 1
ATOM 654 C CA . TYR A 1 89 ? 1.588 -4.290 -6.003 1.00 94.69 89 TYR A CA 1
ATOM 655 C C . TYR A 1 89 ? 2.807 -3.742 -5.273 1.00 94.69 89 TYR A C 1
ATOM 657 O O . TYR A 1 89 ? 3.542 -4.521 -4.668 1.00 94.69 89 TYR A O 1
ATOM 665 N N . GLY A 1 90 ? 3.032 -2.434 -5.343 1.00 93.81 90 GLY A N 1
ATOM 666 C CA . GLY A 1 90 ? 4.191 -1.755 -4.772 1.00 93.81 90 GLY A CA 1
ATOM 667 C C . GLY A 1 90 ? 3.805 -0.623 -3.831 1.00 93.81 90 GLY A C 1
ATOM 668 O O . GLY A 1 90 ? 2.835 0.092 -4.072 1.00 93.81 90 GLY A O 1
ATOM 669 N N . PHE A 1 91 ? 4.609 -0.452 -2.787 1.00 93.69 91 PHE A N 1
ATOM 670 C CA . PHE A 1 91 ? 4.424 0.514 -1.710 1.00 93.69 91 PHE A CA 1
ATOM 671 C C . PHE A 1 91 ? 5.759 1.158 -1.342 1.00 93.69 91 PHE A C 1
ATOM 673 O O . PHE A 1 91 ? 6.818 0.539 -1.500 1.00 93.69 91 PHE A O 1
ATOM 680 N N . LEU A 1 92 ? 5.715 2.401 -0.864 1.00 90.75 92 LEU A N 1
ATOM 681 C CA . LEU A 1 92 ? 6.925 3.130 -0.474 1.00 90.75 92 LEU A CA 1
ATOM 682 C C . LEU A 1 92 ? 7.416 2.687 0.901 1.00 90.75 92 LEU A C 1
ATOM 684 O O . LEU A 1 92 ? 8.622 2.672 1.144 1.00 90.75 92 LEU A O 1
ATOM 688 N N . THR A 1 93 ? 6.492 2.293 1.775 1.00 89.38 93 THR A N 1
ATOM 689 C CA . THR A 1 93 ? 6.801 1.825 3.125 1.00 89.38 93 THR A CA 1
ATOM 690 C C . THR A 1 93 ? 6.340 0.387 3.339 1.00 89.38 93 THR A C 1
ATOM 692 O O . THR A 1 93 ? 5.432 -0.124 2.677 1.00 89.38 93 THR A O 1
ATOM 695 N N . GLU A 1 94 ? 6.983 -0.284 4.290 1.00 87.44 94 GLU A N 1
ATOM 696 C CA . GLU A 1 94 ? 6.582 -1.621 4.724 1.00 87.44 94 GLU A CA 1
ATOM 697 C C . GLU A 1 94 ? 5.194 -1.598 5.393 1.00 87.44 94 GLU A C 1
ATOM 699 O O . GLU A 1 94 ? 4.398 -2.509 5.171 1.00 87.44 94 GLU A O 1
ATOM 704 N N . ASP A 1 95 ? 4.864 -0.531 6.125 1.00 88.38 95 ASP A N 1
ATOM 705 C CA . ASP A 1 95 ? 3.562 -0.349 6.783 1.00 88.38 95 ASP A CA 1
ATOM 706 C C . ASP A 1 95 ? 2.404 -0.310 5.783 1.00 88.38 95 ASP A C 1
ATOM 708 O O . ASP A 1 95 ? 1.350 -0.911 6.006 1.00 88.38 95 ASP A O 1
ATOM 712 N N . GLU A 1 96 ? 2.593 0.378 4.654 1.00 90.50 96 GLU A N 1
ATOM 713 C CA . GLU A 1 96 ? 1.622 0.402 3.559 1.00 90.50 96 GLU A CA 1
ATOM 714 C C . GLU A 1 96 ? 1.410 -1.004 2.983 1.00 90.50 96 GLU A C 1
ATOM 716 O O . GLU A 1 96 ? 0.264 -1.431 2.815 1.00 90.50 96 GLU A O 1
ATOM 721 N N . ARG A 1 97 ? 2.498 -1.756 2.755 1.00 91.50 97 ARG A N 1
ATOM 722 C CA . ARG A 1 97 ? 2.441 -3.147 2.274 1.00 91.50 97 ARG A CA 1
ATOM 723 C C . ARG A 1 97 ? 1.694 -4.053 3.256 1.00 91.50 97 ARG A C 1
ATOM 725 O O . ARG A 1 97 ? 0.821 -4.815 2.846 1.00 91.50 97 ARG A O 1
ATOM 732 N N . GLN A 1 98 ? 2.001 -3.963 4.549 1.00 89.50 98 GLN A N 1
ATOM 733 C CA . GLN A 1 98 ? 1.349 -4.774 5.585 1.00 89.50 98 GLN A CA 1
ATOM 734 C C . GLN A 1 98 ? -0.130 -4.418 5.747 1.00 89.50 98 GLN A C 1
ATOM 736 O O . GLN A 1 98 ? -0.977 -5.308 5.875 1.00 89.50 98 GLN A O 1
ATOM 741 N N . THR A 1 99 ? -0.459 -3.127 5.690 1.00 90.12 99 THR A N 1
ATOM 742 C CA . THR A 1 99 ? -1.849 -2.660 5.728 1.00 90.12 99 THR A CA 1
ATOM 743 C C . THR A 1 99 ? -2.621 -3.191 4.524 1.00 90.12 99 THR A C 1
ATOM 745 O O . THR A 1 99 ? -3.730 -3.698 4.686 1.00 90.12 99 THR A O 1
ATOM 748 N N . PHE A 1 100 ? -2.030 -3.154 3.328 1.00 92.25 100 PHE A N 1
ATOM 749 C CA . PHE A 1 100 ? -2.624 -3.726 2.121 1.00 92.25 100 PHE A CA 1
ATOM 750 C C . PHE A 1 100 ? -2.918 -5.224 2.269 1.00 92.25 100 PHE A C 1
ATOM 752 O O . PHE A 1 100 ? -4.053 -5.646 2.044 1.00 92.25 100 PHE A O 1
ATOM 759 N N . ASP A 1 101 ? -1.933 -6.016 2.697 1.00 90.19 101 ASP A N 1
ATOM 760 C CA . ASP A 1 101 ? -2.100 -7.462 2.894 1.00 90.19 101 ASP A CA 1
ATOM 761 C C . ASP A 1 101 ? -3.184 -7.762 3.944 1.00 90.19 101 ASP A C 1
ATOM 763 O O . ASP A 1 101 ? -4.000 -8.670 3.775 1.00 90.19 101 ASP A O 1
ATOM 767 N N . THR A 1 102 ? -3.249 -6.959 5.009 1.00 89.38 102 THR A N 1
ATOM 768 C CA . THR A 1 102 ? -4.268 -7.101 6.057 1.00 89.38 102 THR A CA 1
ATOM 769 C C . THR A 1 102 ? -5.666 -6.775 5.536 1.00 89.38 102 THR A C 1
ATOM 771 O O . THR A 1 102 ? -6.619 -7.496 5.836 1.00 89.38 102 THR A O 1
ATOM 774 N N . LEU A 1 103 ? -5.799 -5.733 4.711 1.00 90.50 103 LEU A N 1
ATOM 775 C CA . LEU A 1 103 ? -7.063 -5.368 4.071 1.00 90.50 103 LEU A CA 1
ATOM 776 C C . LEU A 1 103 ? -7.569 -6.472 3.138 1.00 90.50 103 LEU A C 1
ATOM 778 O O . LEU A 1 103 ? -8.770 -6.731 3.105 1.00 90.50 103 LEU A O 1
ATOM 782 N N . LEU A 1 104 ? -6.678 -7.152 2.414 1.00 90.38 104 LEU A N 1
ATOM 783 C CA . LEU A 1 104 ? -7.049 -8.249 1.513 1.00 90.38 104 LEU A CA 1
ATOM 784 C C 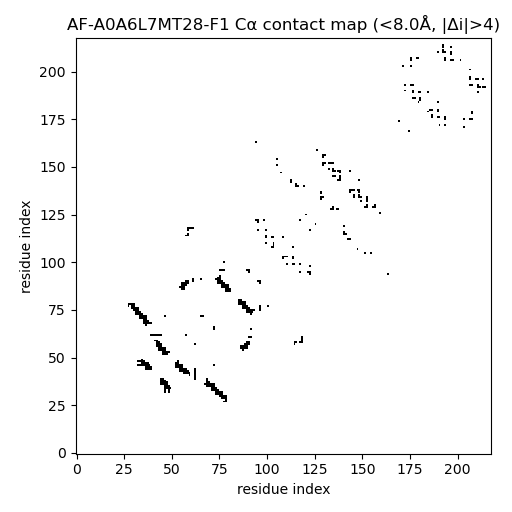. LEU A 1 104 ? -7.608 -9.482 2.228 1.00 90.38 104 LEU A C 1
ATOM 786 O O . LEU A 1 104 ? -8.362 -10.244 1.624 1.00 90.38 104 LEU A O 1
ATOM 790 N N . ASN A 1 105 ? -7.284 -9.669 3.508 1.00 87.81 105 ASN A N 1
ATOM 791 C CA . ASN A 1 105 ? -7.835 -10.767 4.302 1.00 87.81 105 ASN A CA 1
ATOM 792 C C . ASN A 1 105 ? -9.316 -10.557 4.666 1.00 87.81 105 ASN A C 1
ATOM 794 O O . ASN A 1 105 ? -9.977 -11.497 5.110 1.00 87.81 105 ASN A O 1
ATOM 798 N N . ILE A 1 106 ? -9.855 -9.348 4.475 1.00 88.44 106 ILE A N 1
ATOM 799 C CA . ILE A 1 106 ? -11.250 -9.022 4.782 1.00 88.44 106 ILE A CA 1
ATOM 800 C C . ILE A 1 106 ? -12.155 -9.458 3.636 1.00 88.44 106 ILE A C 1
ATOM 802 O O . ILE A 1 106 ? -11.973 -9.097 2.469 1.00 88.44 106 ILE A O 1
ATOM 806 N N . SER A 1 107 ? -13.219 -10.182 3.978 1.00 82.62 107 SER A N 1
ATOM 807 C CA . SER A 1 107 ? -14.173 -10.674 2.986 1.00 82.62 107 SER A CA 1
ATOM 808 C C . SER A 1 107 ? -14.862 -9.527 2.237 1.00 82.62 107 SER A C 1
ATOM 810 O O . SER A 1 107 ? -15.621 -8.738 2.816 1.00 82.62 107 SER A O 1
ATOM 812 N N . GLY A 1 108 ? -14.658 -9.488 0.918 1.00 83.94 108 GLY A N 1
ATOM 813 C CA . GLY A 1 108 ? -15.238 -8.482 0.026 1.00 83.94 108 GLY A CA 1
ATOM 814 C C . GLY A 1 108 ? -14.327 -7.287 -0.257 1.00 83.94 108 GLY A C 1
ATOM 815 O O . GLY A 1 108 ? -14.753 -6.378 -0.969 1.00 83.94 108 GLY A O 1
ATOM 816 N N . ILE A 1 109 ? -13.090 -7.291 0.247 1.00 89.88 109 ILE A N 1
ATOM 817 C CA . ILE A 1 109 ? -12.066 -6.317 -0.132 1.00 89.88 109 ILE A CA 1
ATOM 818 C C . ILE A 1 109 ? -11.128 -6.956 -1.148 1.00 89.88 109 ILE A C 1
ATOM 820 O O . ILE A 1 109 ? -10.444 -7.936 -0.876 1.00 89.88 109 ILE A O 1
ATOM 824 N N . GLY A 1 110 ? -11.120 -6.396 -2.356 1.00 90.00 110 GLY A N 1
ATOM 825 C CA . GLY A 1 110 ? -10.162 -6.761 -3.394 1.00 90.00 110 GLY A CA 1
ATOM 826 C C . GLY A 1 110 ? -8.982 -5.785 -3.461 1.00 90.00 110 GLY A C 1
ATOM 827 O O . GLY A 1 110 ? -9.070 -4.682 -2.915 1.00 90.00 110 GLY A O 1
ATOM 828 N N . PRO A 1 111 ? -7.927 -6.117 -4.228 1.00 91.19 111 PRO A N 1
ATOM 829 C CA . PRO A 1 111 ? -6.742 -5.268 -4.393 1.00 91.19 111 PRO A CA 1
ATOM 830 C C . PRO A 1 111 ? -7.049 -3.836 -4.817 1.00 91.19 111 PRO A C 1
ATOM 832 O O . PRO A 1 111 ? -6.497 -2.891 -4.270 1.00 91.19 111 PRO A O 1
ATOM 835 N N . ARG A 1 112 ? -7.999 -3.659 -5.738 1.00 89.38 112 ARG A N 1
ATOM 836 C CA . ARG A 1 112 ? -8.407 -2.331 -6.206 1.00 89.38 112 ARG A CA 1
ATOM 837 C C . ARG A 1 112 ? -9.001 -1.471 -5.089 1.00 89.38 112 ARG A C 1
ATOM 839 O O . ARG A 1 112 ? -8.748 -0.274 -5.041 1.00 89.38 112 ARG A O 1
ATOM 846 N N . LEU A 1 113 ? -9.790 -2.079 -4.203 1.00 91.12 113 LEU A N 1
ATOM 847 C CA . LEU A 1 113 ? -10.406 -1.369 -3.086 1.00 91.12 113 LEU A CA 1
ATOM 848 C C . LEU A 1 113 ? -9.366 -1.046 -2.010 1.00 91.12 113 LEU A C 1
ATOM 850 O O . LEU A 1 113 ? -9.356 0.066 -1.498 1.00 91.12 113 LEU A O 1
ATOM 854 N N . ALA A 1 114 ? -8.459 -1.982 -1.724 1.00 92.12 114 ALA A N 1
ATOM 855 C CA . ALA A 1 114 ? -7.363 -1.768 -0.785 1.00 92.12 114 ALA A CA 1
ATOM 856 C C . ALA A 1 114 ? -6.410 -0.648 -1.251 1.00 92.12 114 ALA A C 1
ATOM 858 O O . ALA A 1 114 ? -6.072 0.227 -0.457 1.00 92.12 114 ALA A O 1
ATOM 859 N N . LEU A 1 115 ? -6.058 -0.598 -2.544 1.00 91.19 115 LEU A N 1
ATOM 860 C CA . LEU A 1 115 ? -5.299 0.522 -3.118 1.00 91.19 115 LEU A CA 1
ATOM 861 C C . LEU A 1 115 ? -6.049 1.852 -2.985 1.00 91.19 115 LEU A C 1
ATOM 863 O O . LEU A 1 115 ? -5.452 2.847 -2.591 1.00 91.19 115 LEU A O 1
ATOM 867 N N . ALA A 1 116 ? -7.359 1.875 -3.256 1.00 89.69 116 ALA A N 1
ATOM 868 C CA . ALA A 1 116 ? -8.168 3.085 -3.103 1.00 89.69 116 ALA A CA 1
ATOM 869 C C . ALA A 1 116 ? -8.230 3.573 -1.643 1.00 89.69 116 ALA A C 1
ATOM 871 O O . ALA A 1 116 ? -8.274 4.778 -1.397 1.00 89.69 116 ALA A O 1
ATOM 872 N N . MET A 1 117 ? -8.207 2.654 -0.670 1.00 90.88 117 MET A N 1
ATOM 873 C CA . MET A 1 117 ? -8.109 3.007 0.747 1.00 90.88 117 MET A CA 1
ATOM 874 C C . MET A 1 117 ? -6.751 3.620 1.081 1.00 90.88 117 MET A C 1
ATOM 876 O O . MET A 1 117 ? -6.726 4.681 1.694 1.00 90.88 117 MET A O 1
ATOM 880 N N . LEU A 1 118 ? -5.647 3.015 0.639 1.00 89.81 118 LEU A N 1
ATOM 881 C CA . LEU A 1 118 ? -4.293 3.538 0.876 1.00 89.81 118 LEU A CA 1
ATOM 882 C C . LEU A 1 118 ? -4.005 4.839 0.113 1.00 89.81 118 LEU A C 1
ATOM 884 O O . LEU A 1 118 ? -3.219 5.667 0.561 1.00 89.81 118 LEU A O 1
ATOM 888 N N . ALA A 1 119 ? -4.702 5.077 -0.999 1.00 87.56 119 ALA A N 1
ATOM 889 C CA . ALA A 1 119 ? -4.677 6.363 -1.688 1.00 87.56 119 ALA A CA 1
ATOM 890 C C . ALA A 1 119 ? -5.387 7.478 -0.894 1.00 87.56 119 ALA A C 1
ATOM 892 O O . ALA A 1 119 ? -5.139 8.660 -1.119 1.00 87.56 119 ALA A O 1
ATOM 893 N N . ARG A 1 120 ? -6.292 7.133 0.031 1.00 87.50 120 ARG A N 1
ATOM 894 C CA . ARG A 1 120 ? -7.061 8.103 0.829 1.00 87.50 120 ARG A CA 1
ATOM 895 C C . ARG A 1 120 ? -6.543 8.245 2.258 1.00 87.50 120 ARG A C 1
ATOM 897 O O . ARG A 1 120 ? -6.608 9.342 2.808 1.00 87.50 120 ARG A O 1
ATOM 904 N N . PHE A 1 121 ? -6.072 7.152 2.844 1.00 88.50 121 PHE A N 1
ATOM 905 C CA . PHE A 1 121 ? -5.674 7.040 4.239 1.00 88.50 121 PHE A CA 1
ATOM 906 C C . PHE A 1 121 ? -4.236 6.549 4.331 1.00 88.50 121 PHE A C 1
ATOM 908 O O . PHE A 1 121 ? -3.887 5.527 3.744 1.00 88.50 121 PHE A O 1
ATOM 915 N N . SER A 1 122 ? -3.422 7.228 5.138 1.00 88.31 122 SER A N 1
ATOM 916 C CA . SER A 1 122 ? -2.174 6.633 5.611 1.00 88.31 122 SER A CA 1
ATOM 917 C C . SER A 1 122 ? -2.485 5.441 6.529 1.00 88.31 122 SER A C 1
ATOM 919 O O . SER A 1 122 ? -3.536 5.459 7.185 1.00 88.31 122 SER A O 1
ATOM 921 N N . PRO A 1 123 ? -1.577 4.454 6.653 1.00 88.62 123 PRO A N 1
ATOM 922 C CA . PRO A 1 123 ? -1.739 3.322 7.571 1.00 88.62 123 PRO A CA 1
ATOM 923 C C . PRO A 1 123 ? -2.193 3.737 8.978 1.00 88.62 123 PRO A C 1
ATOM 925 O O . PRO A 1 123 ? -3.156 3.201 9.517 1.00 88.62 123 PRO A O 1
ATOM 928 N N . GLN A 1 124 ? -1.570 4.780 9.529 1.00 87.00 124 GLN A N 1
ATOM 929 C CA . GLN A 1 124 ? -1.878 5.311 10.860 1.00 87.00 124 GLN A CA 1
ATOM 930 C C . GLN A 1 124 ? -3.274 5.940 10.937 1.00 87.00 124 GLN A C 1
ATOM 932 O O . GLN A 1 124 ? -4.024 5.670 11.870 1.00 87.00 124 GLN A O 1
ATOM 937 N N . SER A 1 125 ? -3.652 6.752 9.943 1.00 88.12 125 SER A N 1
ATOM 938 C CA . SER A 1 125 ? -4.994 7.353 9.913 1.00 88.12 125 SER A CA 1
ATOM 939 C C . SER A 1 125 ? -6.093 6.300 9.749 1.00 88.12 125 SER A C 1
ATOM 941 O O . SER A 1 125 ? -7.189 6.458 10.287 1.00 88.12 125 SER A O 1
ATOM 943 N N . LEU A 1 126 ? -5.799 5.205 9.040 1.00 90.25 126 LEU A N 1
ATOM 944 C CA . LEU A 1 126 ? -6.723 4.095 8.851 1.00 90.25 126 LEU A CA 1
ATOM 945 C C . LEU A 1 126 ? -6.959 3.342 10.163 1.00 90.25 126 LEU A C 1
ATOM 947 O O . LEU A 1 126 ? -8.113 3.064 10.483 1.00 90.25 126 LEU A O 1
ATOM 951 N N . VAL A 1 127 ? -5.902 3.083 10.942 1.00 87.81 127 VAL A N 1
ATOM 952 C CA . VAL A 1 127 ? -6.018 2.516 12.298 1.00 87.81 127 VAL A CA 1
ATOM 953 C C . VAL A 1 127 ? -6.897 3.395 13.173 1.00 87.81 127 VAL A C 1
ATOM 955 O O . VAL A 1 127 ? -7.910 2.918 13.676 1.00 87.81 127 VAL A O 1
ATOM 958 N N . GLN A 1 128 ? -6.584 4.688 13.267 1.00 87.44 128 GLN A N 1
ATOM 959 C CA . GLN A 1 128 ? -7.350 5.622 14.092 1.00 87.44 128 GLN A CA 1
ATOM 960 C C . GLN A 1 128 ? -8.837 5.646 13.698 1.00 87.44 128 GLN A C 1
ATOM 962 O O . GLN A 1 128 ? -9.720 5.518 14.543 1.00 87.44 128 GLN A O 1
ATOM 967 N N . THR A 1 129 ? -9.129 5.728 12.396 1.00 88.75 129 THR A N 1
ATOM 968 C CA . THR A 1 129 ? -10.511 5.732 11.881 1.00 88.75 129 THR A CA 1
ATOM 969 C C . THR A 1 129 ? -11.257 4.440 12.250 1.00 88.75 129 THR A C 1
ATOM 971 O O . THR A 1 129 ? -12.457 4.461 12.541 1.00 88.75 129 THR A O 1
ATOM 974 N N . VAL A 1 130 ? -10.562 3.298 12.240 1.00 89.50 130 VAL A N 1
ATOM 975 C CA . VAL A 1 130 ? -11.109 1.993 12.640 1.00 89.50 130 VAL A CA 1
ATOM 976 C C . VAL A 1 130 ? -11.355 1.926 14.149 1.00 89.50 130 VAL A C 1
ATOM 978 O O . VAL A 1 130 ? -12.405 1.428 14.564 1.00 89.50 130 VAL A O 1
ATOM 981 N N . GLU A 1 131 ? -10.437 2.434 14.969 1.00 87.69 131 GLU A N 1
ATOM 982 C CA . GLU A 1 131 ? -10.558 2.455 16.432 1.00 87.69 131 GLU A CA 1
ATOM 983 C C . GLU A 1 131 ? -11.730 3.322 16.899 1.00 87.69 131 GLU A C 1
ATOM 985 O O . GLU A 1 131 ? -12.564 2.867 17.694 1.00 87.69 131 GLU A O 1
ATOM 990 N N . GLU A 1 132 ? -11.846 4.523 16.327 1.00 88.44 132 GLU A N 1
ATOM 991 C CA . GLU A 1 132 ? -12.950 5.466 16.541 1.00 88.44 132 GLU A CA 1
ATOM 992 C C . GLU A 1 132 ? -14.281 4.947 15.966 1.00 88.44 132 GLU A C 1
ATOM 994 O O . GLU A 1 132 ? -15.361 5.418 16.328 1.00 88.44 132 GLU A O 1
ATOM 999 N N . GLY A 1 133 ? -14.226 3.943 15.086 1.00 88.06 133 GLY A N 1
ATOM 1000 C CA . GLY A 1 133 ? -15.396 3.358 14.441 1.00 88.06 133 GLY A CA 1
ATOM 1001 C C . GLY A 1 133 ? -16.075 4.300 13.444 1.00 88.06 133 GLY A C 1
ATOM 1002 O O . GLY A 1 133 ? -17.284 4.175 13.205 1.00 88.06 133 GLY A O 1
ATOM 1003 N N . ASP A 1 134 ? -15.327 5.230 12.842 1.00 88.12 134 ASP A N 1
ATOM 1004 C CA . ASP A 1 134 ? -15.861 6.215 11.900 1.00 88.12 134 ASP A CA 1
ATOM 1005 C C . ASP A 1 134 ? -16.125 5.603 10.513 1.00 88.12 134 ASP A C 1
ATOM 1007 O O . ASP A 1 134 ? -15.420 5.779 9.514 1.00 88.12 134 ASP A O 1
ATOM 1011 N N . THR A 1 135 ? -17.240 4.882 10.443 1.00 89.69 135 THR A N 1
ATOM 1012 C CA . THR A 1 135 ? -17.745 4.281 9.205 1.00 89.69 135 THR A CA 1
ATOM 1013 C C . THR A 1 135 ? -18.111 5.305 8.129 1.00 89.69 135 THR A C 1
ATOM 1015 O O . THR A 1 135 ? -18.154 4.934 6.953 1.00 89.69 135 THR A O 1
ATOM 1018 N N . LYS A 1 136 ? -18.370 6.576 8.482 1.00 89.88 136 LYS A N 1
ATOM 1019 C CA . LYS A 1 136 ? -18.714 7.611 7.494 1.00 89.88 136 LYS A CA 1
ATOM 1020 C C . LYS A 1 136 ? -17.491 7.952 6.660 1.00 89.88 136 LYS A C 1
ATOM 1022 O O . LYS A 1 136 ? -17.578 7.924 5.432 1.00 89.88 136 LYS A O 1
ATOM 1027 N N . THR A 1 137 ? -16.364 8.187 7.322 1.00 89.88 137 THR A N 1
ATOM 1028 C CA . THR A 1 137 ? -15.092 8.502 6.669 1.00 89.88 137 THR A CA 1
ATOM 1029 C C . THR A 1 137 ? -14.613 7.345 5.791 1.00 89.88 137 THR A C 1
ATOM 1031 O O . THR A 1 137 ? -14.269 7.565 4.630 1.00 89.88 137 THR A O 1
ATOM 1034 N N . LEU A 1 138 ? -14.726 6.096 6.259 1.00 88.94 138 LEU A N 1
ATOM 1035 C CA . LEU A 1 138 ? -14.413 4.914 5.440 1.00 88.94 138 LEU A CA 1
ATOM 1036 C C . LEU A 1 138 ? -15.335 4.773 4.218 1.00 88.94 138 LEU A C 1
ATOM 1038 O O . LEU A 1 138 ? -14.877 4.416 3.134 1.00 88.94 138 LEU A O 1
ATOM 1042 N N . SER A 1 139 ? -16.627 5.082 4.364 1.00 90.06 139 SER A N 1
ATOM 1043 C CA . SER A 1 139 ? -17.595 5.005 3.259 1.00 90.06 139 SER A CA 1
ATOM 1044 C C . SER A 1 139 ? -17.440 6.097 2.194 1.00 90.06 139 SER A C 1
ATOM 1046 O O . SER A 1 139 ? -18.101 6.042 1.160 1.00 90.06 139 SER A O 1
ATOM 1048 N N . ALA A 1 140 ? -16.573 7.090 2.422 1.00 88.25 140 ALA A N 1
ATOM 1049 C CA . ALA A 1 140 ? -16.263 8.115 1.429 1.00 88.25 140 ALA A CA 1
ATOM 1050 C C . ALA A 1 140 ? -15.370 7.590 0.289 1.00 88.25 140 ALA A C 1
ATOM 1052 O O . ALA A 1 140 ? -15.277 8.227 -0.760 1.00 88.25 140 ALA A O 1
ATOM 1053 N N . VAL A 1 141 ? -14.713 6.439 0.474 1.00 88.50 141 VAL A N 1
ATOM 1054 C CA . VAL A 1 141 ? -13.898 5.810 -0.571 1.00 88.50 141 VAL A CA 1
ATOM 1055 C C . VAL A 1 141 ? -14.814 5.210 -1.646 1.00 88.50 141 VAL A C 1
ATOM 1057 O O . VAL A 1 141 ? -15.716 4.432 -1.316 1.00 88.50 141 VAL A O 1
ATOM 1060 N N . PRO A 1 142 ? -14.591 5.508 -2.941 1.00 84.38 142 PRO A N 1
ATOM 1061 C CA . PRO A 1 142 ? -15.381 4.936 -4.026 1.00 84.38 142 PRO A CA 1
ATOM 1062 C C . PRO A 1 142 ? -15.395 3.402 -3.979 1.00 84.38 142 PRO A C 1
ATOM 1064 O O . PRO A 1 142 ? -14.353 2.754 -4.019 1.00 84.38 142 PRO A O 1
ATOM 1067 N N . GLY A 1 143 ? -16.592 2.814 -3.900 1.00 85.25 143 GLY A N 1
ATOM 1068 C CA . GLY A 1 143 ? -16.779 1.362 -3.801 1.00 85.25 143 GLY A CA 1
ATOM 1069 C C . GLY A 1 143 ? -16.908 0.816 -2.372 1.00 85.25 143 GLY A C 1
ATOM 1070 O O . GLY A 1 143 ? -17.270 -0.350 -2.215 1.00 85.25 143 GLY A O 1
ATOM 1071 N N . ILE A 1 144 ? -16.706 1.635 -1.331 1.00 87.25 144 ILE A N 1
ATOM 1072 C CA . ILE A 1 144 ? -16.968 1.249 0.064 1.00 87.25 144 ILE A CA 1
ATOM 1073 C C . ILE A 1 144 ? -18.359 1.726 0.480 1.00 87.25 144 ILE A C 1
ATOM 1075 O O . ILE A 1 144 ? -18.589 2.889 0.790 1.00 87.25 144 ILE A O 1
ATOM 1079 N N . GLY A 1 145 ? -19.316 0.801 0.523 1.00 88.31 145 GLY A N 1
ATOM 1080 C CA . GLY A 1 145 ? -20.634 1.073 1.097 1.00 88.31 145 GLY A CA 1
ATOM 1081 C C . GLY A 1 145 ? -20.625 1.027 2.628 1.00 88.31 145 GLY A C 1
ATOM 1082 O O . GLY A 1 145 ? -19.716 0.471 3.242 1.00 88.31 145 GLY A O 1
ATOM 1083 N N . ARG A 1 146 ? -21.709 1.505 3.259 1.00 87.50 146 ARG A N 1
ATOM 1084 C CA . ARG A 1 146 ? -21.891 1.447 4.727 1.00 87.50 146 ARG A CA 1
ATOM 1085 C C . ARG A 1 146 ? -21.673 0.046 5.309 1.00 87.50 146 ARG A C 1
ATOM 1087 O O . ARG A 1 146 ? -21.014 -0.095 6.327 1.00 87.50 146 ARG A O 1
ATOM 1094 N N . ARG A 1 147 ? -22.177 -0.996 4.637 1.00 89.12 147 ARG A N 1
ATOM 1095 C CA . ARG A 1 147 ? -22.028 -2.392 5.085 1.00 89.12 147 ARG A CA 1
ATOM 1096 C C . ARG A 1 147 ? -20.568 -2.852 5.072 1.00 89.12 147 ARG A C 1
ATOM 1098 O O . ARG A 1 147 ? -20.136 -3.514 6.009 1.00 89.12 147 ARG A O 1
ATOM 1105 N N . THR A 1 148 ? -19.827 -2.496 4.025 1.00 89.19 148 THR A N 1
ATOM 1106 C CA . THR A 1 148 ? -18.400 -2.813 3.907 1.00 89.19 148 THR A CA 1
ATOM 1107 C C . THR A 1 148 ? -17.590 -2.014 4.923 1.00 89.19 148 THR A C 1
ATOM 1109 O O . THR A 1 148 ? -16.760 -2.600 5.602 1.00 89.19 148 THR A O 1
ATOM 1112 N N . ALA A 1 149 ? -17.890 -0.726 5.118 1.00 89.94 149 ALA A N 1
ATOM 1113 C CA . ALA A 1 149 ? -17.253 0.109 6.140 1.00 89.94 149 ALA A CA 1
ATOM 1114 C C . ALA A 1 149 ? -17.448 -0.455 7.558 1.00 89.94 149 ALA A C 1
ATOM 1116 O O . ALA A 1 149 ? -16.484 -0.589 8.303 1.00 89.94 149 ALA A O 1
ATOM 1117 N N . SER A 1 150 ? -18.669 -0.861 7.924 1.00 90.19 150 SER A N 1
ATOM 1118 C CA . SER A 1 150 ? -18.921 -1.504 9.222 1.00 90.19 150 SER A CA 1
ATOM 1119 C C . SER A 1 150 ? -18.177 -2.832 9.378 1.00 90.19 150 SER A C 1
ATOM 1121 O O . SER A 1 150 ? -17.707 -3.138 10.470 1.00 90.19 150 SER A O 1
ATOM 1123 N N . ARG A 1 151 ? -18.047 -3.616 8.299 1.00 89.44 151 ARG A N 1
ATOM 1124 C CA . ARG A 1 151 ? -17.260 -4.856 8.308 1.00 89.44 151 ARG A CA 1
ATOM 1125 C C . ARG A 1 151 ? -15.771 -4.576 8.490 1.00 89.44 151 ARG A C 1
ATOM 1127 O O . ARG A 1 151 ? -15.152 -5.249 9.298 1.00 89.44 151 ARG A O 1
ATOM 1134 N N . ILE A 1 152 ? -15.229 -3.584 7.783 1.00 89.56 152 ILE A N 1
ATOM 1135 C CA . ILE A 1 152 ? -13.838 -3.132 7.924 1.00 89.56 152 ILE A CA 1
ATOM 1136 C C . ILE A 1 152 ? -13.555 -2.788 9.384 1.00 89.56 152 ILE A C 1
ATOM 1138 O O . ILE A 1 152 ? -12.627 -3.340 9.961 1.00 89.56 152 ILE A O 1
ATOM 1142 N N . VAL A 1 153 ? -14.396 -1.948 9.997 1.00 89.94 153 VAL A N 1
ATOM 1143 C CA . VAL A 1 153 ? -14.252 -1.579 11.411 1.00 89.94 153 VAL A CA 1
ATOM 1144 C C . VAL A 1 153 ? -14.272 -2.820 12.300 1.00 89.94 153 VAL A C 1
ATOM 1146 O O . VAL A 1 153 ? -13.380 -2.992 13.116 1.00 89.94 153 VAL A O 1
ATOM 1149 N N . LEU A 1 154 ? -15.248 -3.715 12.131 1.00 88.25 154 LEU A N 1
ATOM 1150 C CA . LEU A 1 154 ? -15.369 -4.907 12.973 1.00 88.25 154 LEU A CA 1
ATOM 1151 C C . LEU A 1 154 ? -14.192 -5.880 12.813 1.00 88.25 154 LEU A C 1
ATOM 1153 O O . LEU A 1 154 ? -13.742 -6.460 13.795 1.00 88.25 154 LEU A O 1
ATOM 1157 N N . GLU A 1 155 ? -13.725 -6.096 11.584 1.00 85.19 155 GLU A N 1
ATOM 1158 C CA . GLU A 1 155 ? -12.687 -7.084 11.295 1.00 85.19 155 GLU A CA 1
ATOM 1159 C C . GLU A 1 155 ? -11.274 -6.570 11.556 1.00 85.19 155 GLU A C 1
ATOM 1161 O O . GLU A 1 155 ? -10.413 -7.400 11.837 1.00 85.19 155 GLU A O 1
ATOM 1166 N N . LEU A 1 156 ? -11.031 -5.260 11.461 1.00 83.94 156 LEU A N 1
ATOM 1167 C CA . LEU A 1 156 ? -9.722 -4.652 11.723 1.00 83.94 156 LEU A CA 1
ATOM 1168 C C . LEU A 1 156 ? -9.542 -4.199 13.169 1.00 83.94 156 LEU A C 1
ATOM 1170 O O . LEU A 1 156 ? -8.403 -4.109 13.627 1.00 83.94 156 LEU A O 1
ATOM 1174 N N . LYS A 1 157 ? -10.631 -3.927 13.898 1.00 79.00 157 LYS A N 1
ATOM 1175 C CA . LYS A 1 157 ? -10.558 -3.495 15.296 1.00 79.00 157 LYS A CA 1
ATOM 1176 C C . LYS A 1 157 ? -9.873 -4.568 16.144 1.00 79.00 157 LYS A C 1
ATOM 1178 O O . LYS A 1 157 ? -10.370 -5.684 16.266 1.00 79.00 157 LYS A O 1
ATOM 1183 N N . GLY A 1 158 ? -8.712 -4.220 16.698 1.00 68.69 158 GLY A N 1
ATOM 1184 C CA . GLY A 1 158 ? -7.860 -5.128 17.471 1.00 68.69 158 GLY A CA 1
ATOM 1185 C C . GLY A 1 158 ? -7.085 -6.167 16.648 1.00 68.69 158 GLY A C 1
ATOM 1186 O O . GLY A 1 158 ? -6.440 -7.022 17.240 1.00 68.69 158 GLY A O 1
ATOM 1187 N N . LYS A 1 159 ? -7.149 -6.135 15.306 1.00 69.00 159 LYS A N 1
ATOM 1188 C CA . LYS A 1 159 ? -6.277 -6.943 14.424 1.00 69.00 159 LYS A CA 1
ATOM 1189 C C . LYS A 1 159 ? -5.144 -6.140 13.809 1.00 69.00 159 LYS A C 1
ATOM 1191 O O . LYS A 1 159 ? -4.132 -6.717 13.424 1.00 69.00 159 LYS A O 1
ATOM 1196 N N . LEU A 1 160 ? -5.326 -4.829 13.702 1.00 62.84 160 LEU A N 1
ATOM 1197 C CA . LEU A 1 160 ? -4.227 -3.910 13.465 1.00 62.84 160 LEU A CA 1
ATOM 1198 C C . LEU A 1 160 ? -3.487 -3.717 14.790 1.00 62.84 160 LEU A C 1
ATOM 1200 O O . LEU A 1 160 ? -3.519 -2.638 15.364 1.00 62.84 160 LEU A O 1
ATOM 1204 N N . ASP A 1 161 ? -2.825 -4.775 15.263 1.00 55.00 161 ASP A N 1
ATOM 1205 C CA . ASP A 1 161 ? -1.684 -4.640 16.174 1.00 55.00 161 ASP A CA 1
ATOM 1206 C C . ASP A 1 161 ? -0.509 -4.200 15.298 1.00 55.00 161 ASP A C 1
ATOM 1208 O O . ASP A 1 161 ? 0.435 -4.930 14.992 1.00 55.00 161 ASP A O 1
ATOM 1212 N N . LEU A 1 162 ? -0.666 -3.004 14.738 1.00 54.00 162 LEU A N 1
ATOM 1213 C CA . LEU A 1 162 ? 0.446 -2.301 14.159 1.00 54.00 162 LEU A CA 1
ATOM 1214 C C . LEU A 1 162 ? 1.180 -1.745 15.371 1.00 54.00 162 LEU A C 1
ATOM 1216 O O . LEU A 1 162 ? 0.987 -0.595 15.762 1.00 54.00 162 LEU A O 1
ATOM 1220 N N . ASP A 1 163 ? 2.046 -2.585 15.943 1.00 44.44 163 ASP A N 1
ATOM 1221 C CA . ASP A 1 163 ? 3.353 -2.114 16.374 1.00 44.44 163 ASP A CA 1
ATOM 1222 C C . ASP A 1 163 ? 3.928 -1.397 15.145 1.00 44.44 163 ASP A C 1
ATOM 1224 O O . ASP A 1 163 ? 4.656 -1.984 14.341 1.00 44.44 163 ASP A O 1
ATOM 1228 N N . PHE A 1 164 ? 3.536 -0.135 14.943 1.00 48.31 164 PHE A N 1
ATOM 1229 C CA . PHE A 1 164 ? 4.209 0.820 14.078 1.00 48.31 164 PHE A CA 1
ATOM 1230 C C . PHE A 1 164 ? 5.561 1.122 14.733 1.00 48.31 164 PHE A C 1
ATOM 1232 O O . PHE A 1 164 ? 5.853 2.254 15.111 1.00 48.31 164 PHE A O 1
ATOM 1239 N N . ALA A 1 165 ? 6.349 0.072 14.943 1.00 37.72 165 ALA A N 1
ATOM 1240 C CA . ALA A 1 165 ? 7.750 0.152 15.239 1.00 37.72 165 ALA A CA 1
ATOM 1241 C C . ALA A 1 165 ? 8.399 0.688 13.961 1.00 37.72 165 ALA A C 1
ATOM 1243 O O . ALA A 1 165 ? 8.437 0.014 12.931 1.00 37.72 165 ALA A O 1
ATOM 1244 N N . ASP A 1 166 ? 8.855 1.930 14.073 1.00 38.88 166 ASP A N 1
ATOM 1245 C CA . ASP A 1 166 ? 9.844 2.578 13.219 1.00 38.88 166 ASP A CA 1
ATOM 1246 C C . ASP A 1 166 ? 9.389 2.977 11.810 1.00 38.88 166 ASP A C 1
ATOM 1248 O O . ASP A 1 166 ? 9.659 2.332 10.798 1.00 38.88 166 ASP A O 1
ATOM 1252 N N . GLY A 1 167 ? 8.772 4.157 11.735 1.00 36.38 167 GLY A N 1
ATOM 1253 C CA . GLY A 1 167 ? 8.451 4.823 10.467 1.00 36.38 167 GLY A CA 1
ATOM 1254 C C . GLY A 1 167 ? 8.025 6.282 10.626 1.00 36.38 167 GLY A C 1
ATOM 1255 O O . GLY A 1 167 ? 8.229 7.107 9.736 1.00 36.38 167 GLY A O 1
ATOM 1256 N N . ARG A 1 168 ? 7.523 6.652 11.808 1.00 33.94 168 ARG A N 1
A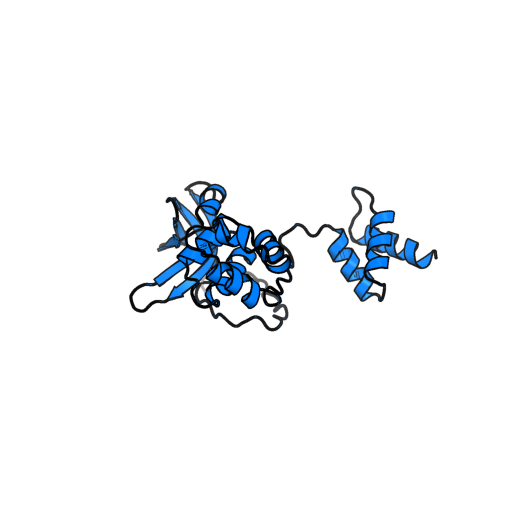TOM 1257 C CA . ARG A 1 168 ? 7.806 7.986 12.344 1.00 33.94 168 ARG A CA 1
ATOM 1258 C C . ARG A 1 168 ? 9.246 7.919 12.825 1.00 33.94 168 ARG A C 1
ATOM 1260 O O . ARG A 1 168 ? 9.613 6.906 13.410 1.00 33.94 168 ARG A O 1
ATOM 1267 N N . GLY A 1 169 ? 10.049 8.960 12.604 1.00 38.25 169 GLY A N 1
ATOM 1268 C CA . GLY A 1 169 ? 11.167 9.173 13.514 1.00 38.25 169 GLY A CA 1
ATOM 1269 C C . GLY A 1 169 ? 10.574 9.036 14.907 1.00 38.25 169 GLY A C 1
ATOM 1270 O O . GLY A 1 169 ? 9.659 9.800 15.236 1.00 38.25 169 GLY A O 1
ATOM 1271 N N . SER A 1 170 ? 10.974 7.976 15.616 1.00 35.06 170 SER A N 1
ATOM 1272 C CA . SER A 1 170 ? 10.706 7.815 17.032 1.00 35.06 170 SER A CA 1
ATOM 1273 C C . SER A 1 170 ? 10.975 9.203 17.583 1.00 35.06 170 SER A C 1
ATOM 1275 O O . SER A 1 170 ? 12.057 9.759 17.354 1.00 35.06 170 SER A O 1
ATOM 1277 N N . ALA A 1 171 ? 9.955 9.863 18.142 1.00 48.50 171 ALA A N 1
ATOM 1278 C CA . ALA A 1 171 ? 10.283 11.010 18.970 1.00 48.50 171 ALA A CA 1
ATOM 1279 C C . ALA A 1 171 ? 11.340 10.432 19.914 1.00 48.50 171 ALA A C 1
ATOM 1281 O O . ALA A 1 171 ? 11.052 9.374 20.467 1.00 48.50 171 ALA A O 1
ATOM 1282 N N . PRO A 1 172 ? 12.562 10.984 19.996 1.00 57.94 172 PRO A N 1
ATOM 1283 C CA . PRO A 1 172 ? 13.679 10.312 20.669 1.00 57.94 172 PRO A CA 1
ATOM 1284 C C . PRO A 1 172 ? 13.266 9.776 22.052 1.00 57.94 172 PRO A C 1
ATOM 1286 O O . PRO A 1 172 ? 13.729 8.752 22.516 1.00 57.94 172 PRO A O 1
ATOM 1289 N N . ASP A 1 173 ? 12.278 10.424 22.649 1.00 65.31 173 ASP A N 1
ATOM 1290 C CA . ASP A 1 173 ? 11.511 10.075 23.829 1.00 65.31 173 ASP A CA 1
ATOM 1291 C C . ASP A 1 173 ? 10.901 8.655 23.864 1.00 65.31 173 ASP A C 1
ATOM 1293 O O . ASP A 1 173 ? 10.937 8.078 24.939 1.00 65.31 173 ASP A O 1
ATOM 1297 N N . SER A 1 174 ? 10.368 8.041 22.794 1.00 71.25 174 SER A N 1
ATOM 1298 C CA . SER A 1 174 ? 9.759 6.692 22.895 1.00 71.25 174 SER A CA 1
ATOM 1299 C C . SER A 1 174 ? 10.778 5.585 23.154 1.00 71.25 174 SER A C 1
ATOM 1301 O O . SER A 1 174 ? 10.553 4.760 24.032 1.00 71.25 174 SER A O 1
ATOM 1303 N N . GLU A 1 175 ? 11.926 5.609 22.477 1.00 76.44 175 GLU A N 1
ATOM 1304 C CA . GLU A 1 175 ? 13.018 4.660 22.752 1.00 76.44 175 GLU A CA 1
ATOM 1305 C C . GLU A 1 175 ? 13.577 4.843 24.170 1.00 76.44 175 GLU A C 1
ATOM 1307 O O . GLU A 1 175 ? 13.923 3.879 24.856 1.00 76.44 175 GLU A O 1
ATOM 1312 N N . LEU A 1 176 ? 13.612 6.090 24.643 1.00 84.06 176 LEU A N 1
ATOM 1313 C CA . LEU A 1 176 ? 14.045 6.418 25.998 1.00 84.06 176 LEU A CA 1
ATOM 1314 C C . LEU A 1 176 ? 13.021 5.954 27.049 1.00 84.06 176 LEU A C 1
ATOM 1316 O O . LEU A 1 176 ? 13.421 5.491 28.116 1.00 84.06 176 LEU A O 1
ATOM 1320 N N . VAL A 1 177 ? 11.716 6.042 26.757 1.00 84.44 177 VAL A N 1
ATOM 1321 C CA . VAL A 1 177 ? 10.648 5.514 27.623 1.00 84.44 177 VAL A CA 1
ATOM 1322 C C . VAL A 1 177 ? 10.787 4.002 27.758 1.00 84.44 177 VAL A C 1
ATOM 1324 O O . VAL A 1 177 ? 10.824 3.508 28.882 1.00 84.44 177 VAL A O 1
ATOM 1327 N N . ASP A 1 178 ? 10.966 3.283 26.651 1.00 81.75 178 ASP A N 1
ATOM 1328 C CA . ASP A 1 178 ? 11.127 1.825 26.669 1.00 81.75 178 ASP A CA 1
ATOM 1329 C C . ASP A 1 178 ? 12.372 1.396 27.460 1.00 81.75 178 ASP A C 1
ATOM 1331 O O . ASP A 1 178 ? 12.327 0.434 28.234 1.00 81.75 178 ASP A O 1
ATOM 1335 N N . ALA A 1 179 ? 13.477 2.140 27.329 1.00 86.25 179 ALA A N 1
ATOM 1336 C CA . ALA A 1 179 ? 14.692 1.907 28.105 1.00 86.25 179 ALA A CA 1
ATOM 1337 C C . ALA A 1 179 ? 14.465 2.096 29.617 1.00 86.25 179 ALA A C 1
ATOM 1339 O O . ALA A 1 179 ? 14.917 1.272 30.415 1.00 86.25 179 ALA A O 1
ATOM 1340 N N . LEU A 1 180 ? 13.737 3.141 30.025 1.00 84.00 180 LEU A N 1
ATOM 1341 C CA . LEU A 1 180 ? 13.397 3.390 31.431 1.00 84.00 180 LEU A CA 1
ATOM 1342 C C . LEU A 1 180 ? 12.409 2.346 31.972 1.00 84.00 180 LEU A C 1
ATOM 1344 O O . LEU A 1 180 ? 12.567 1.863 33.095 1.00 84.00 180 LEU A O 1
ATOM 1348 N N . THR A 1 181 ? 11.434 1.922 31.171 1.00 86.88 181 THR A N 1
ATOM 1349 C CA . THR A 1 181 ? 10.500 0.857 31.556 1.00 86.88 181 THR A CA 1
ATOM 1350 C C . THR A 1 181 ? 11.202 -0.495 31.693 1.00 86.88 181 THR A C 1
ATOM 1352 O O . THR A 1 181 ? 10.909 -1.242 32.627 1.00 86.88 181 THR A O 1
ATOM 1355 N N . ALA A 1 182 ? 12.200 -0.795 30.854 1.00 86.75 182 ALA A N 1
ATOM 1356 C CA . ALA A 1 182 ? 13.036 -1.991 30.996 1.00 86.75 182 ALA A CA 1
ATOM 1357 C C . ALA A 1 182 ? 13.872 -2.000 32.293 1.00 86.75 182 ALA A C 1
ATOM 1359 O O . ALA A 1 182 ? 14.209 -3.074 32.799 1.00 86.75 182 ALA A O 1
ATOM 1360 N N . LEU A 1 183 ? 14.175 -0.823 32.853 1.00 85.69 183 LEU A N 1
ATOM 1361 C CA . LEU A 1 183 ? 14.825 -0.663 34.160 1.00 85.69 183 LEU A CA 1
ATOM 1362 C C . LEU A 1 183 ? 13.848 -0.785 35.344 1.00 85.69 183 LEU A C 1
ATOM 1364 O O . LEU A 1 183 ? 14.293 -0.856 36.488 1.00 85.69 183 LEU A O 1
ATOM 1368 N N . GLY A 1 184 ? 12.540 -0.871 35.078 1.00 85.12 184 GLY A N 1
ATOM 1369 C CA . GLY A 1 184 ? 11.498 -1.093 36.083 1.00 85.12 184 GLY A CA 1
ATOM 1370 C C . GLY A 1 184 ? 10.669 0.138 36.450 1.00 85.12 184 GLY A C 1
ATOM 1371 O O . GLY A 1 184 ? 9.859 0.042 37.371 1.00 85.12 184 GLY A O 1
ATOM 1372 N N . TYR A 1 185 ? 10.836 1.265 35.749 1.00 86.00 185 TYR A N 1
ATOM 1373 C CA . TYR A 1 185 ? 10.042 2.477 35.977 1.00 86.00 185 TYR A CA 1
ATOM 1374 C C . TYR A 1 185 ? 8.687 2.429 35.262 1.00 86.00 185 TYR A C 1
ATOM 1376 O O . TYR A 1 185 ? 8.532 1.791 34.215 1.00 86.00 185 TYR A O 1
ATOM 1384 N N . GLY A 1 186 ? 7.687 3.112 35.823 1.00 85.12 186 GLY A N 1
ATOM 1385 C CA . GLY A 1 186 ? 6.355 3.174 35.227 1.00 85.12 186 GLY A CA 1
ATOM 1386 C C . GLY A 1 186 ? 6.339 3.966 33.917 1.00 85.12 186 GLY A C 1
ATOM 1387 O O . GLY A 1 186 ? 7.015 4.977 33.776 1.00 85.12 186 GLY A O 1
ATOM 1388 N N . ASP A 1 187 ? 5.503 3.557 32.965 1.00 81.50 187 ASP A N 1
ATOM 1389 C CA . ASP A 1 187 ? 5.363 4.200 31.646 1.00 81.50 187 ASP A CA 1
ATOM 1390 C C . ASP A 1 187 ? 4.993 5.704 31.732 1.00 81.50 187 ASP A C 1
ATOM 1392 O O . ASP A 1 187 ? 5.513 6.543 30.996 1.00 81.50 187 ASP A O 1
ATOM 1396 N N . ASN A 1 188 ? 4.143 6.084 32.695 1.00 79.94 188 ASN A N 1
ATOM 1397 C CA . ASN A 1 188 ? 3.805 7.492 32.950 1.00 79.94 188 ASN A CA 1
ATOM 1398 C C . ASN A 1 188 ? 4.949 8.276 33.611 1.00 79.94 188 ASN A C 1
ATOM 1400 O O . ASN A 1 188 ? 5.148 9.449 33.309 1.00 79.94 188 ASN A O 1
ATOM 1404 N N . GLU A 1 189 ? 5.701 7.620 34.489 1.00 83.31 189 GLU A N 1
ATOM 1405 C CA . GLU A 1 189 ? 6.819 8.198 35.236 1.00 83.31 189 GLU A CA 1
ATOM 1406 C C . GLU A 1 189 ? 8.020 8.457 34.311 1.00 83.31 189 GLU A C 1
ATOM 1408 O O . GLU A 1 189 ? 8.598 9.544 34.315 1.00 83.31 189 GLU A O 1
ATO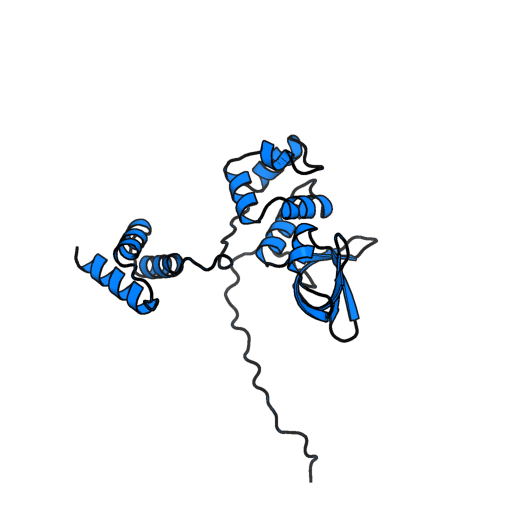M 1413 N N . ALA A 1 190 ? 8.313 7.511 33.415 1.00 84.88 190 ALA A N 1
ATOM 1414 C CA . ALA A 1 190 ? 9.335 7.645 32.382 1.00 84.88 190 ALA A CA 1
ATOM 1415 C C . ALA A 1 190 ? 9.055 8.827 31.437 1.00 84.88 190 ALA A C 1
ATOM 1417 O O . ALA A 1 190 ? 9.952 9.622 31.145 1.00 84.88 190 ALA A O 1
ATOM 1418 N N . ARG A 1 191 ? 7.799 8.992 30.990 1.00 83.38 191 ARG A N 1
ATOM 1419 C CA . ARG A 1 191 ? 7.409 10.127 30.134 1.00 83.38 191 ARG A CA 1
ATOM 1420 C C . ARG A 1 191 ? 7.521 11.466 30.847 1.00 83.38 191 ARG A C 1
ATOM 1422 O O . ARG A 1 191 ? 7.969 12.439 30.237 1.00 83.38 191 ARG A O 1
ATOM 1429 N N . GLU A 1 192 ? 7.131 11.534 32.119 1.00 81.81 192 GLU A N 1
ATOM 1430 C CA . GLU A 1 192 ? 7.256 12.769 32.889 1.00 81.81 192 GLU A CA 1
ATOM 1431 C C . GLU A 1 192 ? 8.729 13.164 33.052 1.00 81.81 192 GLU A C 1
ATOM 1433 O O . GLU A 1 192 ? 9.090 14.289 32.696 1.00 81.81 192 GLU A O 1
ATOM 1438 N N . ALA A 1 193 ? 9.591 12.232 33.466 1.00 83.19 193 ALA A N 1
ATOM 1439 C CA . ALA A 1 193 ? 11.022 12.482 33.633 1.00 83.19 193 ALA A CA 1
ATOM 1440 C C . ALA A 1 193 ? 11.687 12.971 32.336 1.00 83.19 193 ALA A C 1
ATOM 1442 O O . ALA A 1 193 ? 12.430 13.957 32.345 1.00 83.19 193 ALA A O 1
ATOM 1443 N N . LEU A 1 194 ? 11.372 12.348 31.196 1.00 84.56 194 LEU A N 1
ATOM 1444 C CA . LEU A 1 194 ? 11.917 12.740 29.892 1.00 84.56 194 LEU A CA 1
ATOM 1445 C C . LEU A 1 194 ? 11.407 14.105 29.418 1.00 84.56 194 LEU A C 1
ATOM 1447 O O . LEU A 1 194 ? 12.179 14.869 28.840 1.00 84.56 194 LEU A O 1
ATOM 1451 N N . SER A 1 195 ? 10.150 14.453 29.709 1.00 81.69 195 SER A N 1
ATOM 1452 C CA . SER A 1 195 ? 9.591 15.770 29.371 1.00 81.69 195 SER A CA 1
ATOM 1453 C C . SER A 1 195 ? 10.203 16.910 30.195 1.00 81.69 195 SER A C 1
ATOM 1455 O O . SER A 1 195 ? 10.377 18.020 29.691 1.00 81.69 195 SER A O 1
ATOM 1457 N N . ARG A 1 196 ? 10.568 16.637 31.455 1.00 79.38 196 ARG A N 1
ATOM 1458 C CA . ARG A 1 196 ? 11.178 17.603 32.385 1.00 79.38 196 ARG A CA 1
ATOM 1459 C C . ARG A 1 196 ? 12.654 17.852 32.087 1.00 79.38 196 ARG A C 1
ATOM 1461 O O . ARG A 1 196 ? 13.163 18.928 32.389 1.00 79.38 196 ARG A O 1
ATOM 1468 N N . THR A 1 197 ? 13.325 16.858 31.512 1.00 77.25 197 THR A N 1
ATOM 1469 C CA . THR A 1 197 ? 14.776 16.857 31.272 1.00 77.25 197 THR A CA 1
ATOM 1470 C C . THR A 1 197 ? 15.150 17.079 29.804 1.00 77.25 197 THR A C 1
ATOM 1472 O O . THR A 1 197 ? 16.324 17.295 29.500 1.00 77.25 197 THR A O 1
ATOM 1475 N N . ALA A 1 198 ? 14.173 17.100 28.886 1.00 69.69 198 ALA A N 1
ATOM 1476 C CA . ALA A 1 198 ? 14.396 17.347 27.463 1.00 69.69 198 ALA A CA 1
ATOM 1477 C C . ALA A 1 198 ? 15.094 18.697 27.212 1.00 69.69 198 ALA A C 1
ATOM 1479 O O . ALA A 1 198 ? 14.513 19.769 27.385 1.00 69.69 198 ALA A O 1
ATOM 1480 N N . SER A 1 199 ? 16.345 18.638 26.749 1.00 62.09 199 SER A N 1
ATOM 1481 C CA . SER A 1 199 ? 17.132 19.795 26.313 1.00 62.09 199 SER A CA 1
ATOM 1482 C C . SER A 1 199 ? 17.606 19.601 24.870 1.00 62.09 199 SER A C 1
ATOM 1484 O O . SER A 1 199 ? 18.092 18.531 24.503 1.00 62.09 199 SER A O 1
ATOM 1486 N N . ASN A 1 200 ? 17.470 20.637 24.034 1.00 49.62 200 ASN A N 1
ATOM 1487 C CA . ASN A 1 200 ? 17.826 20.567 22.612 1.00 49.62 200 ASN A CA 1
ATOM 1488 C C . ASN A 1 200 ? 19.324 20.263 22.418 1.00 49.62 200 ASN A C 1
ATOM 1490 O O . ASN A 1 200 ? 20.173 21.046 22.840 1.00 49.62 200 ASN A O 1
ATOM 1494 N N . GLY A 1 201 ? 19.631 19.164 21.718 1.00 57.50 201 GLY A N 1
ATOM 1495 C CA . GLY A 1 201 ? 20.990 18.805 21.292 1.00 57.50 201 GLY A CA 1
ATOM 1496 C C . GLY A 1 201 ? 21.735 17.792 22.169 1.00 57.50 201 GLY A C 1
ATOM 1497 O O . GLY A 1 201 ? 22.934 17.618 21.970 1.00 57.50 201 GLY A O 1
ATOM 1498 N N . GLN A 1 202 ? 21.067 17.134 23.122 1.00 67.12 202 GLN A N 1
ATOM 1499 C CA . GLN A 1 202 ? 21.673 16.062 23.923 1.00 67.12 202 GLN A CA 1
ATOM 1500 C C . GLN A 1 202 ? 21.662 14.709 23.199 1.00 67.12 202 GLN A C 1
ATOM 1502 O O . GLN A 1 202 ? 20.724 14.397 22.466 1.00 67.12 202 GLN A O 1
ATOM 1507 N N . SER A 1 203 ? 22.705 13.910 23.445 1.00 77.00 203 SER A N 1
ATOM 1508 C CA . SER A 1 203 ? 22.754 12.495 23.062 1.00 77.00 203 SER A CA 1
ATOM 1509 C C . SER A 1 203 ? 21.686 11.699 23.821 1.00 77.00 203 SER A C 1
ATOM 1511 O O . SER A 1 203 ? 21.343 12.049 24.951 1.00 77.00 203 SER A O 1
ATOM 1513 N N . GLU A 1 204 ? 21.188 10.609 23.239 1.00 77.06 204 GLU A N 1
ATOM 1514 C CA . GLU A 1 204 ? 20.230 9.693 23.882 1.00 77.06 204 GLU A CA 1
ATOM 1515 C C . GLU A 1 204 ? 20.722 9.219 25.258 1.00 77.06 204 GLU A C 1
ATOM 1517 O O . GLU A 1 204 ? 19.977 9.258 26.234 1.00 77.06 204 GLU A O 1
ATOM 1522 N N . GLU A 1 205 ? 22.010 8.884 25.374 1.00 79.19 205 GLU A N 1
ATOM 1523 C CA . GLU A 1 205 ? 22.630 8.459 26.637 1.00 79.19 205 GLU A CA 1
ATOM 1524 C C . GLU A 1 205 ? 22.567 9.538 27.730 1.00 79.19 205 GLU A C 1
ATOM 1526 O O . GLU A 1 205 ? 22.349 9.233 28.906 1.00 79.19 205 GLU A O 1
ATOM 1531 N N . ASP A 1 206 ? 22.739 10.809 27.354 1.00 81.56 206 ASP A N 1
ATOM 1532 C CA . ASP A 1 206 ? 22.684 11.930 28.296 1.00 81.56 206 ASP A CA 1
ATOM 1533 C C . ASP A 1 206 ? 21.253 12.172 28.777 1.00 81.56 206 ASP A C 1
ATOM 1535 O O . ASP A 1 206 ? 21.039 12.499 29.946 1.00 81.56 206 ASP A O 1
ATOM 1539 N N . ARG A 1 207 ? 20.268 11.938 27.903 1.00 82.88 207 ARG A N 1
ATOM 1540 C CA . ARG A 1 207 ? 18.847 12.040 28.244 1.00 82.88 207 ARG A CA 1
ATOM 1541 C C . ARG A 1 207 ? 18.403 10.939 29.203 1.00 82.88 207 ARG A C 1
ATOM 1543 O O . ARG A 1 207 ? 17.685 11.238 30.154 1.00 82.88 207 ARG A O 1
ATOM 1550 N N . ILE A 1 208 ? 18.865 9.699 29.010 1.00 85.12 208 ILE A N 1
ATOM 1551 C CA . ILE A 1 208 ? 18.607 8.599 29.960 1.00 85.12 208 ILE A CA 1
ATOM 1552 C C . ILE A 1 208 ? 19.218 8.935 31.320 1.00 85.12 208 ILE A C 1
ATOM 1554 O O . ILE A 1 208 ? 18.558 8.780 32.346 1.00 85.12 208 ILE A O 1
ATOM 1558 N N . ARG A 1 209 ? 20.461 9.434 31.342 1.00 84.12 209 ARG A N 1
ATOM 1559 C CA . ARG A 1 209 ? 21.137 9.806 32.592 1.00 84.12 209 ARG A CA 1
ATOM 1560 C C . ARG A 1 209 ? 20.375 10.898 33.344 1.00 84.12 209 ARG A C 1
ATOM 1562 O O . ARG A 1 209 ? 20.125 10.735 34.532 1.00 84.12 209 ARG A O 1
ATOM 1569 N N . ALA A 1 210 ? 19.966 11.961 32.652 1.00 84.50 210 ALA A N 1
ATOM 1570 C CA . ALA A 1 210 ? 19.208 13.056 33.254 1.00 84.50 210 ALA A CA 1
ATOM 1571 C C . ALA A 1 210 ? 17.842 12.595 33.792 1.00 84.50 210 ALA A C 1
ATOM 1573 O O . ALA A 1 210 ? 17.440 13.002 34.881 1.00 84.50 210 ALA A O 1
ATOM 1574 N N . ALA A 1 211 ? 17.146 11.713 33.066 1.00 86.38 211 ALA A N 1
ATOM 1575 C CA . ALA A 1 211 ? 15.884 11.139 33.522 1.00 86.38 211 ALA A CA 1
ATOM 1576 C C . ALA A 1 211 ? 16.063 10.254 34.770 1.00 86.38 211 ALA A C 1
ATOM 1578 O O . ALA A 1 211 ? 15.275 10.358 35.704 1.00 86.38 211 ALA A O 1
ATOM 1579 N N . LEU A 1 212 ? 17.117 9.432 34.831 1.00 88.00 212 LEU A N 1
ATOM 1580 C CA . LEU A 1 212 ? 17.418 8.608 36.009 1.00 88.00 212 LEU A CA 1
ATOM 1581 C C . LEU A 1 212 ? 17.830 9.446 37.227 1.00 88.00 212 LEU A C 1
ATOM 1583 O O . LEU A 1 212 ? 17.449 9.108 38.342 1.00 88.00 212 LEU A O 1
ATOM 1587 N N . GLU A 1 213 ? 18.571 10.540 37.034 1.00 85.94 213 GLU A N 1
ATOM 1588 C CA . GLU A 1 213 ? 18.891 11.485 38.115 1.00 85.94 213 GLU A CA 1
ATOM 1589 C C . GLU A 1 213 ? 17.635 12.166 38.670 1.00 85.94 213 GLU A C 1
ATOM 1591 O O . GLU A 1 213 ? 17.521 12.326 39.883 1.00 85.94 213 GLU A O 1
ATOM 1596 N N . TYR A 1 214 ? 16.682 12.523 37.803 1.00 86.44 214 TYR A N 1
ATOM 1597 C CA . TYR A 1 214 ? 15.392 13.075 38.219 1.00 86.44 214 TYR A CA 1
ATOM 1598 C C . TYR A 1 214 ? 14.589 12.059 39.045 1.00 86.44 214 TYR A C 1
ATOM 1600 O O . TYR A 1 214 ? 14.154 12.377 40.145 1.00 86.44 214 TYR A O 1
ATOM 1608 N N . LEU A 1 215 ? 14.476 10.818 38.562 1.00 85.38 215 LEU A N 1
ATOM 1609 C CA . LEU A 1 215 ? 13.720 9.747 39.226 1.00 85.38 215 LEU A CA 1
ATOM 1610 C C . LEU A 1 215 ? 14.376 9.225 40.515 1.00 85.38 215 LEU A C 1
ATOM 1612 O O . LEU A 1 215 ? 13.695 8.658 41.360 1.00 85.38 215 LEU A O 1
ATOM 1616 N N . ALA A 1 216 ? 15.693 9.385 40.668 1.00 82.06 216 ALA A N 1
ATOM 1617 C CA . ALA A 1 216 ? 16.419 9.040 41.893 1.00 82.06 216 ALA A CA 1
ATOM 1618 C C . ALA A 1 216 ? 16.489 10.198 42.910 1.00 82.06 216 ALA A C 1
ATOM 1620 O O . ALA A 1 216 ? 16.968 9.998 44.028 1.00 82.06 216 ALA A O 1
ATOM 1621 N N . GLY A 1 217 ? 16.096 11.409 42.500 1.00 70.69 217 GLY A N 1
ATOM 1622 C CA . GLY A 1 217 ? 16.103 12.624 43.316 1.00 70.69 217 GLY A CA 1
ATOM 1623 C C . GLY A 1 217 ? 14.806 12.884 44.092 1.00 70.69 217 GLY A C 1
ATOM 1624 O O . GLY A 1 217 ? 14.768 13.836 44.876 1.00 70.69 217 GLY A O 1
ATOM 1625 N N . GLU A 1 218 ? 13.783 12.052 43.887 1.00 52.06 218 GLU A N 1
ATOM 1626 C CA . GLU A 1 218 ? 12.541 11.958 44.676 1.00 52.06 218 GLU A CA 1
ATOM 1627 C C . GLU A 1 218 ? 12.571 10.752 45.627 1.00 52.06 218 GLU A C 1
ATOM 1629 O O . GLU A 1 218 ? 12.032 10.893 46.752 1.00 52.06 218 GLU A O 1
#

Sequence (218 aa):
MPPPWQSATSTIPRPTTSKCGNRSMVSTLISSISGTLRGVGADWVDVAVGGVTFRISVPDTSVNSIGRVGEPLRLHTSLQVREDSLILYGFLTEDERQTFDTLLNISGIGPRLALAMLA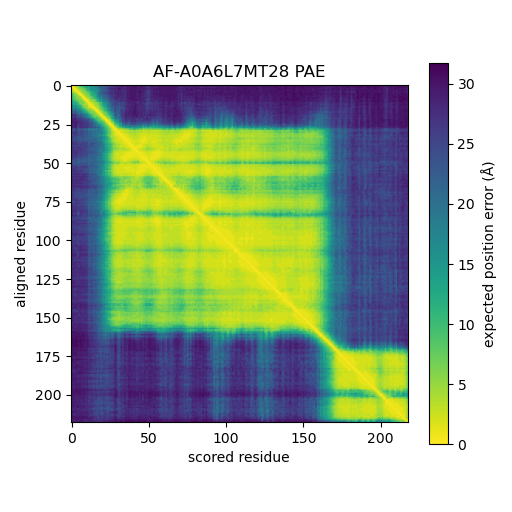RFSPQSLVQTVEEGDTKTLSAVPGIGRRTASRIVLELKGKLDLDFADGRGSAPDSELVDALTALGYGDNEAREALSRTASNGQSEEDRIRAALEYLAGE